Protein 4NNL (pdb70)

Radius of gyration: 20.71 Å; Cα contacts (8 Å, |Δi|>4): 546; chains: 4; bounding box: 34×43×62 Å

CATH classification: 2.30.42.10

Solvent-accessible surface area: 12099 Å² total; per-residue (Å²): 146,62,87,85,64,184,12,71,0,94,10,88,138,103,64,180,95,45,49,0,7,6,3,0,0,7,1,79,82,51,61,28,61,33,3,93,52,9,136,80,87,89,26,91,2,0,6,0,15,124,37,58,162,49,9,15,0,77,140,27,31,6,93,107,15,0,41,0,52,64,0,36,60,146,80,2,40,148,26,36,18,60,99,0,84,117,22,0,41,53,160,14,22,37,3,0,68,2,30,0,31,51,113,104,86,78,45,184,13,34,0,84,10,88,137,102,67,160,90,31,51,0,7,4,2,0,0,6,1,64,80,49,62,28,70,46,3,93,54,6,143,81,88,107,27,84,2,0,13,0,17,123,35,57,153,36,10,14,0,30,41,8,8,6,91,104,21,1,39,0,52,64,0,56,60,106,72,0,37,124,10,36,19,59,88,0,83,120,34,0,48,58,165,79,35,70,46,0,138,2,27,0,30,46,148,120,117,157,23,61,58,23,140,10,162,65,110,158,21,58,61,22,142,9

Foldseek 3Di:
DKDKDKFKFQFDDDDLFTHGFFDKDFAQVDQLLPDPLDPDSNQRFIFTQGGHVPGRCVVRPDDHSKTWQDKQNHGGRHGGPVVVVCSVGPRVDRMIMTITMDD/DAKDKFKFFFDDDPLFTHGFWDKDFAPVDQQCPDPLDPDSVQRFIFTQGGHVPGRCVVRPHDHSKTWQDKQNHGGRHGGPVVVVCSVGDRVDRMIMTITDDD/DVVDDDDDD/DDPPDDDDDD

InterPro domains:
  IPR001478 PDZ domain [PF00595] (22-109)
  IPR001478 PDZ domain [PS50106] (15-112)
  IPR001478 PDZ domain [SM00228] (27-113)
  IPR017268 Tax1-binding protein 3 [PIRSF037712] (1-120)
  IPR036034 PDZ superfamily [G3DSA:2.30.42.10] (11-124)
  IPR036034 PDZ superfamily [SSF50156] (15-114)
  IPR050614 Synaptic Scaffolding LAP/MAGUK Families [PTHR23119] (15-119)

Secondary structure (DSSP, 8-state):
--EEEEEEEE-EEETTEEE-SEEEEE-TTS-GGG-SS-SSTT---EEEEEE-TTSHHHHHT--TT-EEEEETTEE-TT--HHHHHHHHT-TT-SEEEEEEEE-/-EEEEEEEEPEEETTEEE-SEEEEE-TTS-GGG-SS-SSTT---EEEEEE-TTSHHHHHT--TT-EEEEETTEE-TT--HHHHHHHHT-TT-SEEEEEEEE-/-TTS-EEE-/--TTS-EEE-

Structure (mmCIF, N/CA/C/O backbone):
data_4NNL
#
_entry.id   4NNL
#
_cell.length_a   26.898
_cell.length_b   33.574
_cell.length_c   66.805
_cell.angle_alpha   100.07
_cell.angle_beta   92.90
_cell.angle_gamma   90.02
#
_symmetry.space_group_name_H-M   'P 1'
#
loop_
_entity.id
_entity.type
_entity.pdbx_description
1 polymer 'Tax1-binding protein 3'
2 polymer 'TIP-1 PDZ domain'
3 water water
#
loop_
_atom_site.group_PDB
_atom_site.id
_atom_site.type_symbol
_atom_site.label_atom_id
_atom_site.label_alt_id
_atom_site.label_comp_id
_atom_site.label_asym_id
_atom_site.label_entity_id
_atom_site.label_seq_id
_atom_site.pdbx_PDB_ins_code
_atom_site.Cartn_x
_atom_site.Cartn_y
_atom_site.Cartn_z
_atom_site.occupancy
_atom_site.B_iso_or_equiv
_atom_site.auth_seq_id
_atom_site.auth_comp_id
_atom_site.auth_asym_id
_atom_site.auth_atom_id
_atom_site.pdbx_PDB_model_num
ATOM 1 N N . THR A 1 1 ? 36.841 42.748 0.909 1.00 36.75 10 THR A N 1
ATOM 2 C CA . THR A 1 1 ? 35.452 43.111 0.635 1.00 54.37 10 THR A CA 1
ATOM 3 C C . THR A 1 1 ? 34.450 42.227 1.391 1.00 42.40 10 THR A C 1
ATOM 4 O O . THR A 1 1 ? 33.381 42.696 1.788 1.00 48.77 10 THR A O 1
ATOM 8 N N . ALA A 1 2 ? 34.796 40.957 1.595 1.00 25.69 11 ALA A N 1
ATOM 9 C CA . ALA A 1 2 ? 33.968 40.075 2.428 1.00 20.78 11 ALA A CA 1
ATOM 10 C C . ALA A 1 2 ? 34.651 39.747 3.751 1.00 25.52 11 ALA A C 1
ATOM 11 O O . ALA A 1 2 ? 35.850 39.454 3.792 1.00 21.84 11 ALA A O 1
ATOM 13 N N . VAL A 1 3 ? 33.872 39.794 4.830 1.00 17.34 12 VAL A N 1
ATOM 14 C CA . VAL A 1 3 ? 34.359 39.514 6.175 1.00 15.70 12 VAL A CA 1
ATOM 15 C C . VAL A 1 3 ? 33.677 38.254 6.709 1.00 13.05 12 VAL A C 1
ATOM 16 O O . VAL A 1 3 ? 32.478 38.054 6.490 1.00 13.89 12 VAL A O 1
ATOM 20 N N . VAL A 1 4 ? 34.444 37.409 7.381 1.00 9.83 13 VAL A N 1
ATOM 21 C CA . VAL A 1 4 ? 33.946 36.169 7.967 1.00 8.89 13 VAL A CA 1
ATOM 22 C C . VAL A 1 4 ? 33.275 36.436 9.309 1.00 11.10 13 VAL A C 1
ATOM 23 O O . VAL A 1 4 ? 33.836 37.121 10.170 1.00 12.93 13 VAL A O 1
ATOM 27 N N . GLN A 1 5 ? 32.066 35.907 9.492 1.00 9.67 14 GLN A N 1
ATOM 28 C CA . GLN A 1 5 ? 31.413 35.968 10.781 1.00 9.03 14 GLN A CA 1
ATOM 29 C C . GLN A 1 5 ? 31.004 34.570 11.214 1.00 8.03 14 GLN A C 1
ATOM 30 O O . GLN A 1 5 ? 30.650 33.719 10.381 1.00 11.57 14 GLN A O 1
ATOM 36 N N . ARG A 1 6 ? 31.013 34.349 12.516 1.00 11.96 15 ARG A N 1
ATOM 37 C CA . ARG A 1 6 ? 30.571 33.086 13.073 1.00 8.38 15 ARG A CA 1
ATOM 38 C C . ARG A 1 6 ? 29.410 33.354 14.003 1.00 9.89 15 ARG A C 1
ATOM 39 O O . ARG A 1 6 ? 29.541 34.102 14.977 1.00 13.85 15 ARG A O 1
ATOM 47 N N . VAL A 1 7 ? 28.259 32.777 13.679 1.00 7.49 16 VAL A N 1
ATOM 48 C CA . VAL A 1 7 ? 27.102 32.965 14.546 1.00 12.05 16 VAL A CA 1
ATOM 49 C C . VAL A 1 7 ? 26.595 31.649 15.110 1.00 10.62 16 VAL A C 1
ATOM 50 O O . VAL A 1 7 ? 26.746 30.585 14.518 1.00 17.16 16 VAL A O 1
ATOM 54 N N . G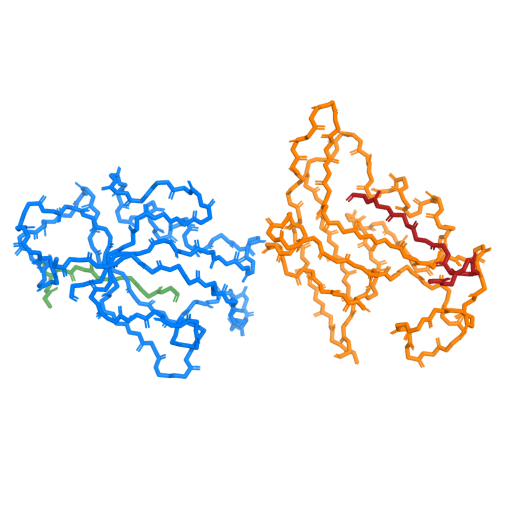LU A 1 8 ? 26.006 31.739 16.287 1.00 8.87 17 GLU A N 1
ATOM 55 C CA . GLU A 1 8 ? 25.539 30.575 17.008 1.00 9.51 17 GLU A CA 1
ATOM 56 C C . GLU A 1 8 ? 24.062 30.773 17.290 1.00 8.99 17 GLU A C 1
ATOM 57 O O . GLU A 1 8 ? 23.693 31.569 18.151 1.00 10.83 17 GLU A O 1
ATOM 63 N N . ILE A 1 9 ? 23.228 30.068 16.530 1.00 7.09 18 ILE A N 1
ATOM 64 C CA . ILE A 1 9 ? 21.790 30.234 16.621 1.00 7.00 18 ILE A CA 1
ATOM 65 C C . ILE A 1 9 ? 21.202 29.180 17.545 1.00 9.21 18 ILE A C 1
ATOM 66 O O . ILE A 1 9 ? 21.474 27.995 17.397 1.00 11.98 18 ILE A O 1
ATOM 71 N N . HIS A 1 10 ? 20.391 29.634 18.501 1.00 9.42 19 HIS A N 1
ATOM 72 C CA . HIS A 1 10 ? 19.634 28.738 19.369 1.00 9.35 19 HIS A CA 1
ATOM 73 C C . HIS A 1 10 ? 18.196 28.733 18.892 1.00 9.43 19 HIS A C 1
ATOM 74 O O . HIS A 1 10 ? 17.512 29.744 18.959 1.00 13.09 19 HIS A O 1
ATOM 81 N N . LYS A 1 11 ? 17.766 27.608 18.340 1.00 9.87 20 LYS A N 1
ATOM 82 C CA . LYS A 1 11 ? 16.455 27.542 17.701 1.00 8.78 20 LYS A CA 1
ATOM 83 C C . LYS A 1 11 ? 15.316 27.758 18.697 1.00 13.31 20 LYS A C 1
ATOM 84 O O . LYS A 1 11 ? 15.456 27.464 19.880 1.00 15.73 20 LYS A O 1
ATOM 90 N N . LEU A 1 12 ? 14.199 28.279 18.196 1.00 13.67 21 LEU A N 1
ATOM 91 C CA . LEU A 1 12 ? 13.017 28.548 19.015 1.00 12.88 21 LEU A CA 1
ATOM 92 C C . LEU A 1 12 ? 11.954 27.521 18.706 1.00 12.07 21 LEU A C 1
ATOM 93 O O . LEU A 1 12 ? 11.649 27.252 17.542 1.00 16.49 21 LEU A O 1
ATOM 98 N N A ARG A 1 13 ? 11.384 26.925 19.747 0.52 21.59 22 ARG A N 1
ATOM 99 N N B ARG A 1 13 ? 11.354 26.970 19.759 0.48 13.91 22 ARG A N 1
ATOM 100 C CA A ARG A 1 13 ? 10.323 25.958 19.527 0.52 15.96 22 ARG A CA 1
ATOM 101 C CA B ARG A 1 13 ? 10.289 25.985 19.610 0.48 27.58 22 ARG A CA 1
ATOM 102 C C A ARG A 1 13 ? 9.045 26.695 19.159 0.52 24.32 22 ARG A C 1
ATOM 103 C C B ARG A 1 13 ? 8.985 26.666 19.207 0.48 11.16 22 ARG A C 1
ATOM 104 O O A ARG A 1 13 ? 8.658 27.661 19.814 0.52 17.13 22 ARG A O 1
ATOM 105 O O B ARG A 1 13 ? 8.509 27.565 19.900 0.48 41.60 22 ARG A O 1
ATOM 120 N N . GLN A 1 14 ? 8.420 26.246 18.081 1.00 19.05 23 GLN A N 1
ATOM 121 C CA . GLN A 1 14 ? 7.149 26.790 17.627 1.00 20.69 23 GLN A CA 1
ATOM 122 C C . GLN A 1 14 ? 6.281 25.599 17.275 1.00 23.88 23 GLN A C 1
ATOM 123 O O . GLN A 1 14 ? 6.389 25.041 16.184 1.00 30.51 23 GLN A O 1
ATOM 129 N N . GLY A 1 15 ? 5.438 25.195 18.220 1.00 27.44 24 GLY A N 1
ATOM 130 C CA . GLY A 1 15 ? 4.703 23.956 18.088 1.00 45.37 24 GLY A CA 1
ATOM 131 C C . GLY A 1 15 ? 5.647 22.770 18.100 1.00 19.54 24 GLY A C 1
ATOM 132 O O . GLY A 1 15 ? 6.468 22.615 19.008 1.00 25.12 24 GLY A O 1
ATOM 133 N N . GLU A 1 16 ? 5.531 21.934 17.080 1.00 21.35 25 GLU A N 1
ATOM 134 C CA . GLU A 1 16 ? 6.310 20.710 16.984 1.00 38.81 25 GLU A CA 1
ATOM 135 C C . GLU A 1 16 ? 7.705 20.981 16.417 1.00 46.68 25 GLU A C 1
ATOM 136 O O . GLU A 1 16 ? 8.598 20.135 16.508 1.00 31.30 25 GLU A O 1
ATOM 142 N N . ASN A 1 17 ? 7.888 22.165 15.838 1.00 27.49 26 ASN A N 1
ATOM 143 C CA . ASN A 1 17 ? 9.127 22.492 15.130 1.00 27.15 26 ASN A CA 1
ATOM 144 C C . ASN A 1 17 ? 10.099 23.369 15.909 1.00 20.70 26 ASN A C 1
ATOM 145 O O . ASN A 1 17 ? 9.702 24.133 16.787 1.00 23.00 26 ASN A O 1
ATOM 150 N N . LEU A 1 18 ? 11.375 23.247 15.550 1.00 21.36 27 LEU A N 1
ATOM 151 C CA . LEU A 1 18 ? 12.424 24.143 16.011 1.00 17.46 27 LEU A CA 1
ATOM 152 C C . LEU A 1 18 ? 12.810 25.065 14.861 1.00 16.59 27 LEU A C 1
ATOM 153 O O . LEU A 1 18 ? 13.275 24.604 13.816 1.00 24.43 27 LEU A O 1
ATOM 158 N N . ILE A 1 19 ? 12.618 26.363 15.044 1.00 11.41 28 ILE A N 1
ATOM 159 C CA . ILE A 1 19 ? 12.819 27.281 13.923 1.00 13.26 28 ILE A CA 1
ATOM 160 C C . ILE A 1 19 ? 13.980 28.244 14.168 1.00 11.78 28 ILE A C 1
ATOM 161 O O . ILE A 1 19 ? 14.372 28.507 15.316 1.00 11.34 28 ILE A O 1
ATOM 166 N N . LEU A 1 20 ? 14.526 28.753 13.067 1.00 13.10 29 LEU A N 1
ATOM 167 C CA . LEU A 1 20 ? 15.717 29.583 13.109 1.00 10.34 29 LEU A CA 1
ATOM 168 C C . LEU A 1 20 ? 15.433 31.070 12.876 1.00 9.03 29 LEU A C 1
ATOM 169 O O . LEU A 1 20 ? 16.227 31.924 13.290 1.00 10.83 29 LEU A O 1
ATOM 174 N N . GLY A 1 21 ? 14.303 31.399 12.256 1.00 10.56 30 GLY A N 1
ATOM 175 C CA . GLY A 1 21 ? 13.954 32.797 12.083 1.00 9.68 30 GLY A CA 1
ATOM 176 C C . GLY A 1 21 ? 14.655 33.488 10.922 1.00 6.91 30 GLY A C 1
ATOM 177 O O . GLY A 1 21 ? 14.957 34.671 10.980 1.00 9.74 30 GLY A O 1
ATOM 178 N N . PHE A 1 22 ? 14.863 32.761 9.834 1.00 7.30 31 PHE A N 1
ATOM 179 C CA . PHE A 1 22 ? 15.374 33.400 8.620 1.00 6.79 31 PHE A CA 1
ATOM 180 C C . PHE A 1 22 ? 14.996 32.612 7.385 1.00 8.58 31 PHE A C 1
ATOM 181 O O . PHE A 1 22 ? 14.474 31.511 7.494 1.00 8.96 31 PHE A O 1
ATOM 189 N N . SER A 1 23 ? 15.292 33.169 6.216 1.00 7.32 32 SER A N 1
ATOM 190 C CA . SER A 1 23 ? 15.009 32.492 4.959 1.00 7.94 32 SER A CA 1
ATOM 191 C C . SER A 1 23 ? 16.285 32.368 4.136 1.00 9.27 32 SER A C 1
ATOM 192 O O . SER A 1 23 ? 17.203 33.179 4.275 1.00 9.17 32 SER A O 1
ATOM 195 N N . ILE A 1 24 ? 16.320 31.343 3.286 1.00 8.98 33 ILE A N 1
ATOM 196 C CA . ILE A 1 24 ? 17.463 31.109 2.406 1.00 8.78 33 ILE A CA 1
ATOM 197 C C . ILE A 1 24 ? 17.044 31.061 0.946 1.00 9.88 33 ILE A C 1
ATOM 198 O O . ILE A 1 24 ? 15.904 30.690 0.610 1.00 11.08 33 ILE A O 1
ATOM 203 N N . GLY A 1 25 ? 17.982 31.453 0.088 1.00 10.79 34 GLY A N 1
ATOM 204 C CA . GLY A 1 25 ? 17.865 31.280 -1.346 1.00 11.79 34 GLY A CA 1
ATOM 205 C C . GLY A 1 25 ? 19.164 30.711 -1.857 1.00 10.66 34 GLY A C 1
ATOM 206 O O . GLY A 1 25 ? 20.192 30.804 -1.186 1.00 10.92 34 GLY A O 1
ATOM 207 N N . GLY A 1 26 ? 19.127 30.115 -3.043 1.00 12.68 35 GLY A N 1
ATOM 208 C CA . GLY A 1 26 ? 20.342 29.622 -3.678 1.00 10.78 35 GLY A CA 1
ATOM 209 C C . GLY A 1 26 ? 20.435 28.110 -3.715 1.00 13.90 35 GLY A C 1
ATOM 210 O O . GLY A 1 26 ? 19.458 27.415 -3.421 1.00 14.98 35 GLY A O 1
ATOM 211 N N . GLY A 1 27 ? 21.610 27.597 -4.086 1.00 13.29 36 GLY A N 1
ATOM 212 C CA . GLY A 1 27 ? 21.798 26.161 -4.222 1.00 14.86 36 GLY A CA 1
ATOM 213 C C . GLY A 1 27 ? 22.218 25.804 -5.635 1.00 16.89 36 GLY A C 1
ATOM 214 O O . GLY A 1 27 ? 21.929 26.547 -6.571 1.00 15.12 36 GLY A O 1
ATOM 215 N N . ILE A 1 28 ? 22.889 24.667 -5.783 1.00 16.72 37 ILE A N 1
ATOM 216 C CA . ILE A 1 28 ? 23.474 24.307 -7.077 1.00 16.70 37 ILE A CA 1
ATOM 217 C C . ILE A 1 28 ? 22.430 23.890 -8.099 1.00 20.70 37 ILE A C 1
ATOM 218 O O . ILE A 1 28 ? 22.747 23.721 -9.283 1.00 22.47 37 ILE A O 1
ATOM 223 N N . ASP A 1 29 ? 21.195 23.721 -7.644 1.00 23.24 38 ASP A N 1
ATOM 224 C CA . ASP A 1 29 ? 20.100 23.321 -8.519 1.00 19.20 38 ASP A CA 1
ATOM 225 C C . ASP A 1 29 ? 19.262 24.524 -8.922 1.00 17.83 38 ASP A C 1
ATOM 226 O O . ASP A 1 29 ? 18.286 24.395 -9.657 1.00 27.60 38 ASP A O 1
ATOM 231 N N . GLN A 1 30 ? 19.643 25.701 -8.438 1.00 15.75 39 GLN A N 1
ATOM 232 C CA . GLN A 1 30 ? 18.880 26.912 -8.710 1.00 15.13 39 GLN A CA 1
ATOM 233 C C . GLN A 1 30 ? 19.594 27.816 -9.709 1.00 18.36 39 GLN A C 1
ATOM 234 O O . GLN A 1 30 ? 20.760 27.592 -10.052 1.00 20.10 39 GLN A O 1
ATOM 240 N N . ASP A 1 31 ? 18.887 28.838 -10.173 1.00 19.09 40 ASP A N 1
ATOM 241 C CA . ASP A 1 31 ? 19.416 29.771 -11.160 1.00 15.79 40 ASP A CA 1
ATOM 242 C C . ASP A 1 31 ? 20.152 30.886 -10.428 1.00 20.14 40 ASP A C 1
ATOM 243 O O 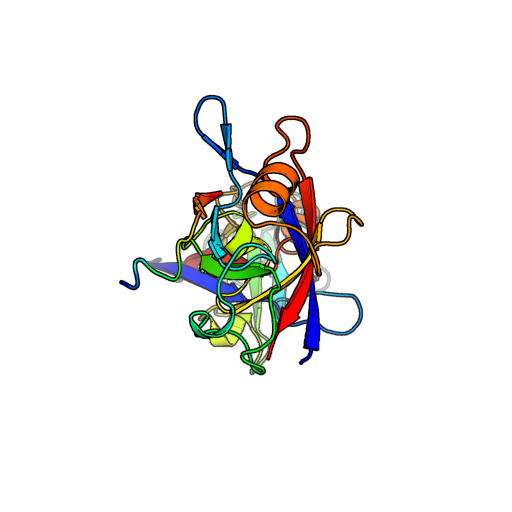. ASP A 1 31 ? 19.512 31.761 -9.839 1.00 17.71 40 ASP A O 1
ATOM 248 N N . PRO A 1 32 ? 21.500 30.858 -10.445 1.00 13.82 41 PRO A N 1
ATOM 249 C CA . PRO A 1 32 ? 22.232 31.851 -9.654 1.00 16.10 41 PRO A CA 1
ATOM 250 C C . PRO A 1 32 ? 22.066 33.266 -10.184 1.00 16.58 41 PRO A C 1
ATOM 251 O O . PRO A 1 32 ? 22.351 34.222 -9.476 1.00 17.49 41 PRO A O 1
ATOM 255 N N . SER A 1 33 ? 21.612 33.416 -11.424 1.00 15.89 42 SER A N 1
ATOM 256 C CA . SER A 1 33 ? 21.499 34.757 -11.986 1.00 18.36 42 SER A CA 1
ATOM 257 C C . SER A 1 33 ? 20.414 35.572 -11.284 1.00 17.56 42 SER A C 1
ATOM 258 O O . SER A 1 33 ? 20.373 36.798 -11.407 1.00 27.56 42 SER A O 1
ATOM 261 N N . GLN A 1 34 ? 19.552 34.886 -10.535 1.00 15.92 43 GLN A N 1
ATOM 262 C CA . GLN A 1 34 ? 18.373 35.506 -9.921 1.00 18.80 43 GLN A CA 1
ATOM 263 C C . GLN A 1 34 ? 18.594 35.875 -8.462 1.00 19.89 43 GLN A C 1
ATOM 264 O O . GLN A 1 34 ? 17.696 36.376 -7.791 1.00 19.71 43 GLN A O 1
ATOM 270 N N . ASN A 1 35 ? 19.794 35.605 -7.970 1.00 14.99 44 ASN A N 1
ATOM 271 C CA . ASN A 1 35 ? 20.148 35.918 -6.595 1.00 17.01 44 ASN A CA 1
ATOM 272 C C . ASN A 1 35 ? 20.659 37.355 -6.528 1.00 19.63 44 ASN A C 1
ATOM 273 O O . ASN A 1 35 ? 21.703 37.664 -7.084 1.00 21.56 44 ASN A O 1
ATOM 278 N N . PRO A 1 36 ? 19.911 38.247 -5.862 1.00 17.78 45 PRO A N 1
ATOM 279 C CA . PRO A 1 36 ? 20.300 39.661 -5.849 1.00 19.97 45 PRO A CA 1
ATOM 280 C C . PRO A 1 36 ? 21.415 39.973 -4.852 1.00 25.92 45 PRO A C 1
ATOM 281 O O . PRO A 1 36 ? 21.922 41.096 -4.836 1.00 27.59 45 PRO A O 1
ATOM 285 N N . PHE A 1 37 ? 21.792 38.989 -4.042 1.00 18.36 46 PHE A N 1
ATOM 286 C CA . PHE A 1 37 ? 22.704 39.224 -2.923 1.00 23.21 46 PHE A CA 1
ATOM 287 C C . PHE A 1 37 ? 24.164 38.898 -3.231 1.00 30.02 46 PHE A C 1
ATOM 288 O O . PHE A 1 37 ? 25.068 39.365 -2.540 1.00 24.23 46 PHE A O 1
ATOM 296 N N . SER A 1 38 ? 24.397 38.101 -4.267 1.00 20.55 47 SER A N 1
ATOM 297 C CA . SER A 1 38 ? 25.753 37.678 -4.610 1.00 16.60 47 SER A CA 1
ATOM 298 C C . SER A 1 38 ? 26.479 38.713 -5.457 1.00 25.77 47 SER A C 1
ATOM 299 O O . SER A 1 38 ? 25.857 39.531 -6.130 1.00 26.05 47 SER A O 1
ATOM 302 N N . GLU A 1 39 ? 27.805 38.649 -5.424 1.00 25.33 48 GLU A N 1
ATOM 303 C CA . GLU A 1 39 ? 28.654 39.517 -6.235 1.00 24.90 48 GLU A CA 1
ATOM 304 C C . GLU A 1 39 ? 28.833 38.922 -7.628 1.00 26.13 48 GLU A C 1
ATOM 305 O O . GLU A 1 39 ? 28.819 39.632 -8.630 1.00 31.93 48 GLU A O 1
ATOM 311 N N . ASP A 1 40 ? 28.989 37.604 -7.670 1.00 22.70 49 ASP A N 1
ATOM 312 C CA . ASP A 1 40 ? 29.220 36.866 -8.905 1.00 21.35 49 ASP A CA 1
ATOM 313 C C . ASP A 1 40 ? 27.927 36.128 -9.245 1.00 24.49 49 ASP A C 1
ATOM 314 O O . ASP A 1 40 ? 27.466 35.306 -8.458 1.00 19.03 49 ASP A O 1
ATOM 319 N N . LYS A 1 41 ? 27.340 36.413 -10.404 1.00 20.62 50 LYS A N 1
ATOM 320 C CA . LYS A 1 41 ? 26.028 35.851 -10.727 1.00 19.22 50 LYS A CA 1
ATOM 321 C C . LYS A 1 41 ? 26.061 34.385 -11.163 1.00 16.60 50 LYS A C 1
ATOM 322 O O . LYS A 1 41 ? 25.063 33.847 -11.641 1.00 21.67 50 LYS A O 1
ATOM 328 N N . THR A 1 42 ? 27.209 33.741 -10.985 1.00 17.45 51 THR A N 1
ATOM 329 C CA . THR A 1 42 ? 27.316 32.301 -11.180 1.00 19.20 51 THR A CA 1
ATOM 330 C C . THR A 1 42 ? 27.476 31.604 -9.831 1.00 16.59 51 THR A C 1
ATOM 331 O O . THR A 1 42 ? 27.636 30.386 -9.769 1.00 16.44 51 THR A O 1
ATOM 335 N N . ASP A 1 43 ? 27.424 32.394 -8.757 1.00 17.61 52 ASP A N 1
ATOM 336 C CA . ASP A 1 43 ? 27.601 31.901 -7.396 1.00 15.45 52 ASP A CA 1
ATOM 337 C C . ASP A 1 43 ? 26.327 31.162 -6.992 1.00 13.70 52 ASP A C 1
ATOM 338 O O . ASP A 1 43 ? 25.261 31.773 -6.840 1.00 16.35 52 ASP A O 1
ATOM 343 N N . LYS A 1 44 ? 26.445 29.846 -6.839 1.00 15.99 53 LYS A N 1
ATOM 344 C CA . LYS A 1 44 ? 25.298 28.992 -6.544 1.00 16.95 53 LYS A CA 1
ATOM 345 C C . LYS A 1 44 ? 25.150 28.712 -5.047 1.00 21.01 53 LYS A C 1
ATOM 346 O O . LYS A 1 44 ? 24.435 27.783 -4.634 1.00 15.25 53 LYS A O 1
ATOM 352 N N . GLY A 1 45 ? 25.824 29.524 -4.238 1.00 13.26 54 GLY A N 1
ATOM 353 C CA . GLY A 1 45 ? 25.797 29.355 -2.796 1.00 11.96 54 GLY A CA 1
ATOM 354 C C . GLY A 1 45 ? 24.477 29.697 -2.134 1.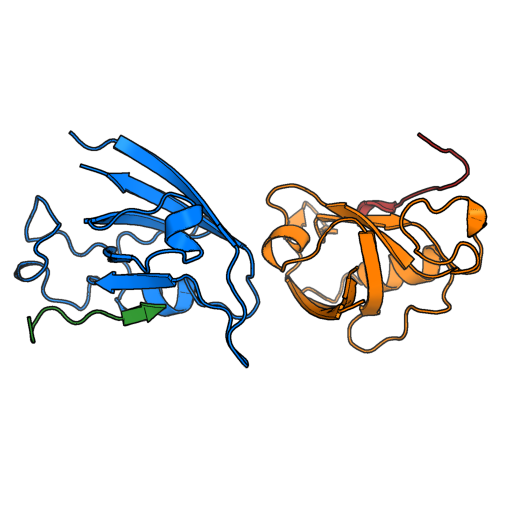00 12.75 54 GLY A C 1
ATOM 355 O O . GLY A 1 45 ? 23.540 30.213 -2.753 1.00 12.41 54 GLY A O 1
ATOM 356 N N . ILE A 1 46 ? 24.429 29.390 -0.844 1.00 12.50 55 ILE A N 1
ATOM 357 C CA . ILE A 1 46 ? 23.245 29.595 -0.029 1.00 9.41 55 ILE A CA 1
ATOM 358 C C . ILE A 1 46 ? 23.366 30.949 0.639 1.00 11.27 55 ILE A C 1
ATOM 359 O O . ILE A 1 46 ? 24.351 31.214 1.333 1.00 12.39 55 ILE A O 1
ATOM 364 N N . TYR A 1 47 ? 22.374 31.807 0.424 1.00 10.20 56 TYR A N 1
ATOM 365 C CA . TYR A 1 47 ? 22.358 33.153 0.978 1.00 8.18 56 TYR A CA 1
ATOM 366 C C . TYR A 1 47 ? 21.139 33.371 1.866 1.00 7.54 56 TYR A C 1
ATOM 367 O O . TYR A 1 47 ? 20.056 32.862 1.586 1.00 10.50 56 TYR A O 1
ATOM 376 N N . VAL A 1 48 ? 21.337 34.174 2.894 1.00 7.38 57 VAL A N 1
ATOM 377 C CA . VAL A 1 48 ? 20.251 34.590 3.773 1.00 6.97 57 VAL A CA 1
ATOM 378 C C . VAL A 1 48 ? 19.463 35.667 3.038 1.00 11.07 57 VAL A C 1
ATOM 379 O O . VAL A 1 48 ? 20.014 36.694 2.647 1.00 11.02 57 VAL A O 1
ATOM 383 N N . THR A 1 49 ? 18.170 35.440 2.825 1.00 10.37 58 THR A N 1
ATOM 384 C CA . THR A 1 49 ? 17.385 36.362 2.010 1.00 11.13 58 THR A CA 1
ATOM 385 C C . THR A 1 49 ? 16.413 37.216 2.826 1.00 11.37 58 THR A C 1
ATOM 386 O O . THR A 1 49 ? 15.843 38.183 2.321 1.00 16.91 58 THR A O 1
ATOM 390 N N . ARG A 1 50 ? 16.238 36.860 4.096 1.00 9.12 59 ARG A N 1
ATOM 391 C CA . ARG A 1 50 ? 15.333 37.566 4.986 1.00 11.07 59 ARG A CA 1
ATOM 392 C C . ARG A 1 50 ? 15.674 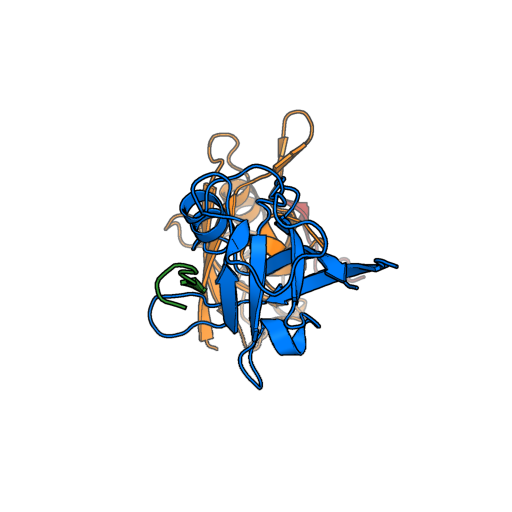37.111 6.389 1.00 10.58 59 ARG A C 1
ATOM 393 O O . ARG A 1 50 ? 16.092 35.960 6.593 1.00 8.96 59 ARG A O 1
ATOM 401 N N . VAL A 1 51 ? 15.500 38.010 7.354 1.00 11.01 60 VAL A N 1
ATOM 402 C CA . VAL A 1 51 ? 15.712 37.700 8.763 1.00 10.11 60 VAL A CA 1
ATOM 403 C C . VAL A 1 51 ? 14.523 38.206 9.579 1.00 9.81 60 VAL A C 1
ATOM 404 O O . VAL A 1 51 ? 14.082 39.340 9.409 1.00 13.53 60 VAL A O 1
ATOM 408 N N . SER A 1 52 ? 14.002 37.356 10.452 1.00 8.57 61 SER A N 1
ATOM 409 C CA . SER A 1 52 ? 12.818 37.710 11.236 1.00 9.98 61 SER A CA 1
ATOM 410 C C . SER A 1 52 ? 13.194 38.635 12.379 1.00 13.65 61 SER A C 1
ATOM 411 O O . SER A 1 52 ? 14.062 38.310 13.197 1.00 13.49 61 SER A O 1
ATOM 414 N N . GLU A 1 53 ? 12.521 39.781 12.446 1.00 15.00 62 GLU A N 1
ATOM 415 C CA . GLU A 1 53 ? 12.785 40.738 13.504 1.00 17.14 62 GLU A CA 1
ATOM 416 C C . GLU A 1 53 ? 12.519 40.069 14.842 1.00 14.47 62 GLU A C 1
ATOM 417 O O . GLU A 1 53 ? 11.443 39.524 15.070 1.00 18.24 62 GLU A O 1
ATOM 423 N N . GLY A 1 54 ? 13.519 40.096 15.716 1.00 20.98 63 GLY A N 1
ATOM 424 C CA . GLY A 1 54 ? 13.390 39.536 17.044 1.00 21.74 63 GLY A CA 1
ATOM 425 C C . GLY A 1 54 ? 13.594 38.037 17.139 1.00 16.53 63 GLY A C 1
ATOM 426 O O . GLY A 1 54 ? 13.534 37.476 18.226 1.00 18.70 63 GLY A O 1
ATOM 427 N N . GLY A 1 55 ? 13.852 37.380 16.007 1.00 13.98 64 GLY A N 1
ATOM 428 C CA . GLY A 1 55 ? 14.019 35.937 16.001 1.00 13.15 64 GLY A CA 1
ATOM 429 C C . GLY A 1 55 ? 15.423 35.447 16.348 1.00 12.98 64 GLY A C 1
ATOM 430 O O . GLY A 1 55 ? 16.344 36.244 16.546 1.00 14.45 64 GLY A O 1
ATOM 431 N N . PRO A 1 56 ? 15.583 34.121 16.449 1.00 11.28 65 PRO A N 1
ATOM 432 C CA . PRO A 1 56 ? 16.858 33.507 16.856 1.00 12.48 65 PRO A CA 1
ATOM 433 C C . PRO A 1 56 ? 18.031 33.932 15.971 1.00 8.64 65 PRO A C 1
ATOM 434 O O . PRO A 1 56 ? 19.114 34.235 16.485 1.00 9.38 65 PRO A O 1
ATOM 438 N N . ALA A 1 57 ? 17.828 33.943 14.664 1.00 9.12 66 ALA A N 1
ATOM 439 C CA . ALA A 1 57 ? 18.900 34.333 13.765 1.00 8.27 66 ALA A CA 1
ATOM 440 C C . ALA A 1 57 ? 19.308 35.785 13.980 1.00 10.00 66 ALA A C 1
ATOM 441 O O . ALA A 1 57 ? 20.505 36.104 14.000 1.00 9.82 66 ALA A O 1
ATOM 443 N N . GLU A 1 58 ? 18.331 36.669 14.148 1.00 10.81 67 GLU A N 1
ATOM 444 C CA . GLU A 1 58 ? 18.662 38.072 14.373 1.00 9.89 67 GLU A CA 1
ATOM 445 C C . GLU A 1 58 ? 19.461 38.227 15.662 1.00 10.50 67 GLU A C 1
ATOM 446 O O . GLU A 1 58 ? 20.483 38.910 15.698 1.00 11.19 67 GLU A O 1
ATOM 452 N N . ILE A 1 59 ? 18.971 37.603 16.731 1.00 11.94 68 ILE A N 1
ATOM 453 C CA . ILE A 1 59 ? 19.652 37.686 18.022 1.00 8.90 68 ILE A CA 1
ATOM 454 C C . ILE A 1 59 ? 21.096 37.190 17.921 1.00 12.78 68 ILE A C 1
ATOM 455 O O . ILE A 1 59 ? 21.994 37.742 18.545 1.00 12.87 68 ILE A O 1
ATOM 460 N N . ALA A 1 60 ? 21.313 36.154 17.119 1.00 9.27 69 ALA A N 1
ATOM 461 C CA . ALA A 1 60 ? 22.639 35.546 16.971 1.00 8.02 69 ALA A CA 1
ATOM 462 C C . ALA A 1 60 ? 23.585 36.385 16.130 1.00 10.26 69 ALA A C 1
ATOM 463 O O . ALA A 1 60 ? 24.786 36.137 16.130 1.00 10.05 69 ALA A O 1
ATOM 465 N N . GLY A 1 61 ? 23.046 37.348 15.397 1.00 8.50 70 GLY A N 1
ATOM 466 C CA . GLY A 1 61 ? 23.856 38.227 14.578 1.00 10.24 70 GLY A CA 1
ATOM 467 C C . GLY A 1 61 ? 23.782 38.018 13.079 1.00 11.13 70 GLY A C 1
ATOM 468 O O . GLY A 1 61 ? 24.508 38.690 12.345 1.00 10.45 70 GLY A O 1
ATOM 469 N N . LEU A 1 62 ? 22.910 37.120 12.610 1.00 9.76 71 LEU A N 1
ATOM 470 C CA . LEU A 1 62 ? 22.781 36.881 11.175 1.00 8.19 71 LEU A CA 1
ATOM 471 C C . LEU A 1 62 ? 22.169 38.101 10.494 1.00 9.38 71 LEU A C 1
ATOM 472 O O . LEU A 1 62 ? 21.317 38.789 11.073 1.00 12.26 71 LEU A O 1
ATOM 477 N N . GLN A 1 63 ? 22.590 38.357 9.260 1.00 9.85 72 GLN A N 1
ATOM 478 C CA . GLN A 1 63 ? 22.133 39.516 8.499 1.00 9.03 72 GLN A CA 1
ATOM 479 C C . GLN A 1 63 ? 21.717 39.138 7.074 1.00 9.61 72 GLN A C 1
ATOM 480 O O . GLN A 1 63 ? 22.290 38.237 6.460 1.00 9.71 72 GLN A O 1
ATOM 486 N N . ILE A 1 64 ? 20.708 39.841 6.562 1.00 10.63 73 ILE A N 1
ATOM 487 C CA . ILE A 1 64 ? 20.264 39.642 5.190 1.00 11.60 73 ILE A CA 1
ATOM 488 C C . ILE A 1 64 ? 21.467 39.810 4.270 1.00 13.96 73 ILE A C 1
ATOM 489 O O . ILE A 1 64 ? 22.293 40.707 4.465 1.00 14.02 73 ILE A O 1
ATOM 494 N N . GLY A 1 65 ? 21.584 38.914 3.299 1.00 12.07 74 GLY A N 1
ATOM 495 C CA . GLY A 1 65 ? 22.687 38.964 2.358 1.00 11.91 74 GLY A CA 1
ATOM 496 C C . GLY A 1 65 ? 23.881 38.098 2.730 1.00 10.30 74 GLY A C 1
ATOM 497 O O . GLY A 1 65 ? 24.763 37.878 1.894 1.00 12.98 74 GLY A O 1
ATOM 498 N N . ASP A 1 66 ? 23.933 37.608 3.967 1.00 10.25 75 ASP A N 1
ATOM 499 C CA . ASP A 1 66 ? 25.073 36.775 4.390 1.00 8.33 75 ASP A CA 1
ATOM 500 C C . ASP A 1 66 ? 25.127 35.511 3.551 1.00 10.48 75 ASP A C 1
ATOM 501 O O . ASP A 1 66 ? 24.096 34.897 3.275 1.00 9.12 75 ASP A O 1
ATOM 506 N N . LYS A 1 67 ? 26.328 35.107 3.149 1.00 9.83 76 LYS A N 1
ATOM 507 C CA . LYS A 1 67 ? 26.522 33.830 2.472 1.00 10.67 76 LYS A CA 1
ATOM 508 C C . LYS A 1 67 ? 26.890 32.752 3.477 1.00 9.58 76 LYS A C 1
ATOM 509 O O . LYS A 1 67 ? 27.859 32.907 4.236 1.00 10.17 76 LYS A O 1
ATOM 515 N N . ILE A 1 68 ? 26.129 31.659 3.490 1.00 8.73 77 ILE A N 1
ATOM 516 C CA . ILE A 1 68 ? 26.365 30.578 4.432 1.00 9.71 77 ILE A CA 1
ATOM 517 C C . ILE A 1 68 ? 27.415 29.611 3.884 1.00 9.45 77 ILE A C 1
ATOM 518 O O . ILE A 1 68 ? 27.182 28.926 2.890 1.00 11.86 77 ILE A O 1
ATOM 523 N N . MET A 1 69 ? 28.561 29.549 4.554 1.00 10.31 78 MET A N 1
ATOM 524 C CA . MET A 1 69 ? 29.673 28.706 4.129 1.00 11.44 78 MET A CA 1
ATOM 525 C C . MET A 1 69 ? 29.610 27.321 4.770 1.00 12.14 78 MET A C 1
ATOM 526 O O . MET A 1 69 ? 29.895 26.314 4.115 1.00 15.18 78 MET A O 1
ATOM 531 N N . GLN A 1 70 ? 29.235 27.270 6.047 1.00 10.95 79 GLN A N 1
ATOM 532 C CA . GLN A 1 70 ? 29.120 26.008 6.779 1.00 11.55 79 GLN A CA 1
ATOM 533 C C . GLN A 1 70 ? 28.013 26.055 7.817 1.00 12.69 79 GLN A C 1
ATOM 534 O O . GLN A 1 70 ? 27.723 27.116 8.367 1.00 13.49 79 GLN A O 1
ATOM 540 N N . VAL A 1 71 ? 27.436 24.888 8.106 1.00 13.73 80 VAL A N 1
ATOM 541 C CA . VAL A 1 71 ? 26.478 24.722 9.197 1.00 16.42 80 VAL A CA 1
ATOM 542 C C . VAL A 1 71 ? 26.962 23.574 10.076 1.00 23.07 80 VAL A C 1
ATOM 543 O O . VAL A 1 71 ? 27.033 22.434 9.621 1.00 19.77 80 VAL A O 1
ATOM 547 N N . ASN A 1 72 ? 27.291 23.866 11.330 1.00 21.97 81 ASN A N 1
ATOM 548 C CA . ASN A 1 72 ? 27.846 22.849 12.217 1.00 22.40 81 ASN A CA 1
ATOM 549 C C . ASN A 1 72 ? 28.955 22.043 11.550 1.00 32.02 81 ASN A C 1
ATOM 550 O O . ASN A 1 72 ? 29.017 20.821 11.682 1.00 33.09 81 ASN A O 1
ATOM 555 N N . GLY A 1 73 ? 29.824 22.741 10.826 1.00 21.58 82 GLY A N 1
ATOM 556 C CA . GLY A 1 73 ? 30.964 22.116 10.179 1.00 23.94 82 GLY A CA 1
ATOM 557 C C . GLY A 1 73 ? 30.685 21.540 8.798 1.00 24.48 82 GLY A C 1
ATOM 558 O O . GLY A 1 73 ? 31.624 21.186 8.084 1.00 29.45 82 GLY A O 1
ATOM 559 N N . TRP A 1 74 ? 29.414 21.434 8.416 1.00 25.91 83 TRP A N 1
ATOM 560 C CA . TRP A 1 74 ? 29.048 20.905 7.096 1.00 21.62 83 TRP A CA 1
ATOM 561 C C . TRP A 1 74 ? 29.166 21.961 6.006 1.00 20.46 83 TRP A C 1
ATOM 562 O O . TRP A 1 74 ? 28.568 23.032 6.105 1.00 21.00 83 TRP A O 1
ATOM 573 N N . ASP A 1 75 ? 29.916 21.636 4.957 1.00 21.15 84 ASP A N 1
ATOM 574 C CA . ASP A 1 75 ? 30.108 22.521 3.812 1.00 25.74 84 ASP A CA 1
ATOM 575 C C . ASP A 1 75 ? 28.776 22.849 3.141 1.00 24.72 84 ASP A C 1
ATOM 576 O O . ASP A 1 75 ? 28.006 21.949 2.806 1.00 35.33 84 ASP A O 1
ATOM 581 N N . MET A 1 76 ? 28.512 24.137 2.934 1.00 17.24 85 MET A N 1
ATOM 582 C CA . MET A 1 76 ? 27.265 24.584 2.320 1.00 15.84 85 MET A CA 1
ATOM 583 C C . MET A 1 76 ? 27.493 25.285 0.981 1.00 18.87 85 MET A C 1
ATOM 584 O O . MET A 1 76 ? 26.578 25.903 0.438 1.00 25.02 85 MET A O 1
ATOM 589 N N . THR A 1 77 ? 28.710 25.188 0.455 1.00 21.67 86 THR A N 1
ATOM 590 C CA . THR A 1 77 ? 29.074 25.929 -0.752 1.00 28.01 86 THR A CA 1
ATOM 591 C C . THR A 1 77 ? 28.623 25.270 -2.057 1.00 38.19 86 THR A C 1
ATOM 592 O O . THR A 1 77 ? 28.404 25.951 -3.059 1.00 40.65 86 THR A O 1
ATOM 596 N N A MET A 1 78 ? 28.479 23.946 -2.034 0.59 21.95 87 MET A N 1
ATOM 597 N N B MET A 1 78 ? 28.494 23.948 -2.059 0.41 21.96 87 MET A N 1
ATOM 598 C CA A MET A 1 78 ? 28.093 23.197 -3.229 0.59 28.94 87 MET A CA 1
ATOM 599 C CA B MET A 1 78 ? 28.060 23.257 -3.270 0.41 29.05 87 MET A CA 1
ATOM 600 C C A MET A 1 78 ? 26.971 22.194 -2.957 0.59 26.95 87 MET A C 1
ATOM 601 C C B MET A 1 78 ? 26.977 22.220 -2.973 0.41 26.98 87 MET A C 1
ATOM 602 O O A MET A 1 78 ? 27.082 21.012 -3.281 0.59 28.51 87 MET A O 1
ATOM 603 O O B MET A 1 78 ? 27.128 21.039 -3.280 0.41 28.60 87 MET A O 1
ATOM 612 N N . VAL A 1 79 ? 25.883 22.683 -2.371 1.00 22.06 88 VAL A N 1
ATOM 613 C CA . VAL A 1 79 ? 24.746 21.831 -2.043 1.00 19.93 88 VAL A CA 1
ATOM 614 C C . VAL A 1 79 ? 23.502 22.311 -2.793 1.00 19.40 88 VAL A C 1
ATOM 615 O O . VAL A 1 79 ? 23.443 23.461 -3.236 1.00 19.35 88 VAL A O 1
ATOM 619 N N . THR A 1 80 ? 22.510 21.435 -2.935 1.00 20.02 89 THR A N 1
ATOM 620 C CA . THR A 1 80 ? 21.230 21.848 -3.488 1.00 19.84 89 THR A CA 1
ATOM 621 C C . THR A 1 80 ? 20.483 22.686 -2.461 1.00 19.03 89 THR A C 1
ATOM 622 O O . THR A 1 80 ? 20.829 22.703 -1.282 1.00 20.92 89 THR A O 1
ATOM 626 N N . HIS A 1 81 ? 19.443 23.369 -2.915 1.00 16.65 90 HIS A N 1
ATOM 627 C CA . HIS A 1 81 ? 18.644 24.188 -2.025 1.00 15.67 90 HIS A CA 1
ATOM 628 C C . HIS A 1 81 ? 18.026 23.327 -0.915 1.00 16.54 90 HIS A C 1
ATOM 629 O O . HIS A 1 81 ? 18.077 23.682 0.271 1.00 17.52 90 HIS A O 1
ATOM 636 N N . ASP A 1 82 ? 17.459 22.188 -1.307 1.00 17.47 91 ASP A N 1
ATOM 637 C CA . ASP A 1 82 ? 16.802 21.287 -0.362 1.00 21.56 91 ASP A CA 1
ATOM 638 C C . ASP A 1 82 ? 17.798 20.717 0.651 1.00 21.52 91 ASP A C 1
ATOM 639 O O . ASP A 1 82 ? 17.485 20.590 1.834 1.00 22.44 91 ASP A O 1
ATOM 644 N N . GLN A 1 83 ? 18.997 20.373 0.186 1.00 18.73 92 GLN A N 1
ATOM 645 C CA . GLN A 1 83 ? 20.045 19.889 1.082 1.00 19.62 92 GLN A CA 1
ATOM 646 C C . GLN A 1 83 ? 20.382 20.934 2.138 1.00 18.24 92 GLN A C 1
ATOM 647 O O . GLN A 1 83 ? 20.527 20.611 3.322 1.00 20.68 92 GLN A O 1
ATOM 653 N N . ALA A 1 84 ? 20.505 22.186 1.706 1.00 17.37 93 ALA A N 1
ATOM 654 C CA . ALA A 1 84 ? 20.776 23.288 2.631 1.00 16.13 93 ALA A CA 1
ATOM 655 C C . ALA A 1 84 ? 19.664 23.400 3.669 1.00 14.54 93 ALA A C 1
ATOM 656 O O . ALA A 1 84 ? 19.918 23.552 4.869 1.00 17.12 93 ALA A O 1
ATOM 658 N N . ARG A 1 85 ? 18.427 23.345 3.191 1.00 15.59 94 ARG A N 1
ATOM 659 C CA . ARG A 1 85 ? 17.264 23.458 4.057 1.00 17.74 94 ARG A CA 1
ATOM 660 C C . ARG A 1 85 ? 17.267 22.348 5.103 1.00 19.61 94 ARG A C 1
ATOM 661 O O . ARG A 1 85 ? 17.069 22.600 6.297 1.00 22.26 94 ARG A O 1
ATOM 669 N N . LYS A 1 86 ? 17.502 21.119 4.655 1.00 21.31 95 LYS A N 1
ATOM 670 C CA . LYS A 1 86 ? 17.513 19.972 5.558 1.00 23.44 95 LYS A CA 1
ATOM 671 C C . LYS A 1 86 ? 18.625 20.072 6.593 1.00 22.24 95 LYS A C 1
ATOM 672 O O . LYS A 1 86 ? 18.437 19.701 7.753 1.00 23.44 95 LYS A O 1
ATOM 678 N N . ARG A 1 87 ? 19.785 20.563 6.171 1.00 20.08 96 ARG A N 1
ATOM 679 C CA . ARG A 1 87 ? 20.925 20.669 7.077 1.00 19.95 96 ARG A CA 1
ATOM 680 C C . ARG A 1 87 ? 20.642 21.676 8.183 1.00 19.28 96 ARG A C 1
ATOM 681 O O . ARG A 1 87 ? 21.047 21.493 9.340 1.00 21.68 96 ARG A O 1
ATOM 689 N N . LEU A 1 88 ? 19.933 22.738 7.826 1.00 17.14 97 LEU A N 1
ATOM 690 C CA . LEU A 1 88 ? 19.615 23.787 8.789 1.00 15.96 97 LEU A CA 1
ATOM 691 C C . LEU A 1 88 ? 18.496 23.401 9.746 1.00 14.91 97 LEU A C 1
ATOM 692 O O . LEU A 1 88 ? 18.390 23.980 10.825 1.00 16.30 97 LEU A O 1
ATOM 697 N N . THR A 1 89 ? 17.671 22.430 9.350 1.00 17.30 98 THR A N 1
ATOM 698 C CA . THR A 1 89 ? 16.459 22.111 10.095 1.00 17.93 98 THR A CA 1
ATOM 699 C C . THR A 1 89 ? 16.412 20.695 10.678 1.00 22.27 98 THR A C 1
ATOM 700 O O . THR A 1 89 ? 15.334 20.112 10.811 1.00 27.13 98 THR A O 1
ATOM 704 N N . LYS A 1 90 ? 17.572 20.145 11.033 1.00 18.25 99 LYS A N 1
ATOM 705 C CA . LYS A 1 90 ? 17.597 18.862 11.732 1.00 22.72 99 LYS A CA 1
ATOM 706 C C . LYS A 1 90 ? 16.892 18.998 13.078 1.00 22.10 99 LYS A C 1
ATOM 707 O O . LYS A 1 90 ? 17.327 19.759 13.939 1.00 21.03 99 LYS A O 1
ATOM 713 N N A ARG A 1 91 ? 15.799 18.259 13.240 0.53 24.71 100 ARG A N 1
ATOM 714 N N B ARG A 1 91 ? 15.809 18.250 13.261 0.47 24.71 100 ARG A N 1
ATOM 715 C CA A ARG A 1 91 ? 14.985 18.311 14.451 0.53 25.68 100 ARG A CA 1
ATOM 716 C CA B ARG A 1 91 ? 15.004 18.364 14.472 0.47 25.80 100 ARG A CA 1
ATOM 717 C C A ARG A 1 91 ? 15.772 17.997 15.718 0.53 23.66 100 ARG A C 1
ATOM 718 C C B ARG A 1 91 ? 15.806 18.044 15.726 0.47 23.82 100 ARG A C 1
ATOM 719 O O A ARG A 1 91 ? 15.384 18.401 16.816 0.53 25.41 100 ARG A O 1
ATOM 720 O O B ARG A 1 91 ? 15.461 18.488 16.823 0.47 25.49 100 ARG A O 1
ATOM 735 N N . SER A 1 92 ? 16.873 17.270 15.562 1.00 21.02 101 SER A N 1
ATOM 736 C CA . SER A 1 92 ? 17.677 16.843 16.697 1.00 19.25 101 SER A CA 1
ATOM 737 C C . SER A 1 92 ? 18.635 17.926 17.150 1.00 17.52 101 SER A C 1
ATOM 738 O O . SER A 1 92 ? 19.224 17.828 18.220 1.00 16.52 101 SER A O 1
ATOM 741 N N . GLU A 1 93 ? 18.793 18.961 16.329 1.00 18.39 102 GLU A N 1
ATOM 742 C CA . GLU A 1 93 ? 19.740 20.031 16.625 1.00 18.00 102 GLU A CA 1
ATOM 743 C C . GLU A 1 93 ? 19.058 21.319 17.095 1.00 17.63 102 GLU A C 1
ATOM 744 O O . GLU A 1 93 ? 18.358 21.978 16.329 1.00 18.04 102 GLU A O 1
ATOM 750 N N . GLU A 1 94 ? 19.278 21.670 18.359 1.00 13.69 103 GLU A N 1
ATOM 751 C CA . GLU A 1 94 ? 18.768 22.923 18.918 1.00 13.75 103 GLU A CA 1
ATOM 752 C C . GLU A 1 94 ? 19.733 24.091 18.706 1.00 12.20 103 GLU A C 1
ATOM 753 O O . GLU A 1 94 ? 19.309 25.235 18.602 1.00 14.60 103 GLU A O 1
ATOM 759 N N . VAL A 1 95 ? 21.028 23.802 18.657 1.00 12.43 104 VAL A N 1
ATOM 760 C CA . VAL A 1 95 ? 22.026 24.836 18.415 1.00 13.71 104 VAL A CA 1
ATOM 761 C C . VAL A 1 95 ? 22.724 24.596 17.080 1.00 14.68 104 VAL A C 1
ATOM 762 O O . VAL A 1 95 ? 23.235 23.504 16.827 1.00 16.68 104 VAL A O 1
ATOM 766 N N . VAL A 1 96 ? 22.722 25.608 16.216 1.00 12.33 105 VAL A N 1
ATOM 767 C CA . VAL A 1 96 ? 23.470 25.525 14.972 1.00 12.49 105 VAL A CA 1
ATOM 768 C C . VAL A 1 96 ? 24.429 26.695 14.828 1.00 11.95 105 VAL A C 1
ATOM 769 O O . VAL A 1 96 ? 24.056 27.859 14.987 1.00 14.55 105 VAL A O 1
ATOM 773 N N . ARG A 1 97 ? 25.681 26.359 14.551 1.00 10.23 106 ARG A N 1
ATOM 774 C CA . ARG A 1 97 ? 26.711 27.347 14.312 1.00 11.13 106 ARG A CA 1
ATOM 775 C C . ARG A 1 97 ? 26.874 27.528 12.821 1.00 10.90 106 ARG A C 1
ATOM 776 O O . ARG A 1 97 ? 27.055 26.561 12.083 1.00 15.54 106 ARG A O 1
ATOM 784 N N . LEU A 1 98 ? 26.788 28.774 12.383 1.00 10.22 107 LEU A N 1
ATOM 785 C CA . LEU A 1 98 ? 26.933 29.099 10.977 1.00 8.28 107 LEU A CA 1
ATOM 786 C C . LEU A 1 98 ? 28.205 29.867 10.761 1.00 8.14 107 LEU A C 1
ATOM 787 O O . LEU A 1 98 ? 28.480 30.845 11.472 1.00 9.88 107 LEU A O 1
ATOM 792 N N . LEU A 1 99 ? 28.974 29.470 9.762 1.00 8.83 108 LEU A N 1
ATOM 793 C CA . LEU A 1 99 ? 30.092 30.253 9.244 1.00 9.56 108 LEU A CA 1
ATOM 794 C C . LEU A 1 99 ? 29.560 30.988 8.032 1.00 9.58 108 LEU A C 1
ATOM 795 O O . LEU A 1 99 ? 29.061 30.361 7.162 1.00 8.75 108 LEU A O 1
ATOM 800 N N . VAL A 1 100 ? 29.601 32.316 8.079 1.00 11.70 109 VAL A N 1
ATOM 801 C CA . VAL A 1 100 ? 29.123 33.114 6.979 1.00 9.97 109 VAL A CA 1
ATOM 802 C C . VAL A 1 100 ? 30.143 34.130 6.501 1.00 9.10 109 VAL A C 1
ATOM 803 O O . VAL A 1 100 ? 31.049 34.445 7.253 1.00 10.64 109 VAL A O 1
ATOM 807 N N . THR A 1 101 ? 29.981 34.630 5.291 1.00 10.44 110 THR A N 1
ATOM 808 C CA . THR A 1 101 ? 30.735 35.794 4.853 1.00 10.55 110 THR A CA 1
ATOM 809 C C . THR A 1 101 ? 29.755 36.924 4.571 1.00 11.42 110 THR A C 1
ATOM 810 O O . THR A 1 101 ? 28.617 36.693 4.149 1.00 12.32 110 THR A O 1
ATOM 814 N N . ARG A 1 102 ? 30.218 38.144 4.812 1.00 14.06 111 ARG A N 1
ATOM 815 C CA . ARG A 1 102 ? 29.371 39.326 4.765 1.00 12.49 111 ARG A CA 1
ATOM 816 C C . ARG A 1 102 ? 30.106 40.421 3.996 1.00 14.72 111 ARG A C 1
ATOM 817 O O . ARG A 1 102 ? 31.255 40.740 4.306 1.00 16.48 111 ARG A O 1
ATOM 825 N N . GLN A 1 103 ? 29.445 40.968 2.985 1.00 19.93 112 GLN A N 1
ATOM 826 C CA . GLN A 1 103 ? 30.028 41.996 2.125 1.00 25.28 112 GLN A CA 1
ATOM 827 C C . GLN A 1 103 ? 29.839 43.375 2.743 1.00 30.05 112 GLN A C 1
ATOM 828 O O . GLN A 1 103 ? 30.360 43.661 3.819 1.00 34.53 112 GLN A O 1
ATOM 834 N N . ALA B 1 2 ? 8.858 23.970 36.556 1.00 27.88 11 ALA B N 1
ATOM 835 C CA . ALA B 1 2 ? 9.729 23.227 35.648 1.00 21.51 11 ALA B CA 1
ATOM 836 C C . ALA B 1 2 ? 9.033 22.939 34.323 1.00 19.54 11 ALA B C 1
ATOM 837 O O . ALA B 1 2 ? 7.827 22.686 34.285 1.00 20.46 11 ALA B O 1
ATOM 839 N N . VAL B 1 3 ? 9.807 22.987 33.243 1.00 14.58 12 VAL B N 1
ATOM 840 C CA . VAL B 1 3 ? 9.317 22.728 31.902 1.00 15.58 12 VAL B CA 1
ATOM 841 C C . VAL B 1 3 ? 9.981 21.475 31.358 1.00 12.98 12 VAL B C 1
ATOM 842 O O . VAL B 1 3 ? 11.183 21.273 31.541 1.00 15.40 12 VAL B O 1
ATOM 846 N N . VAL B 1 4 ? 9.200 20.636 30.691 1.00 11.92 13 VAL B N 1
ATOM 847 C CA . VAL B 1 4 ? 9.703 19.399 30.120 1.00 11.99 13 VAL B CA 1
ATOM 848 C C . VAL B 1 4 ? 10.370 19.671 28.774 1.00 12.03 13 VAL B C 1
ATOM 849 O O . VAL B 1 4 ? 9.831 20.399 27.939 1.00 14.85 13 VAL B O 1
ATOM 853 N N . GLN B 1 5 ? 11.566 19.113 28.582 1.00 9.04 14 GLN B N 1
ATOM 854 C CA . GLN B 1 5 ? 12.256 19.203 27.308 1.00 12.71 14 GLN B CA 1
ATOM 855 C C . GLN B 1 5 ? 12.672 17.804 26.887 1.00 9.62 14 GLN B C 1
ATOM 856 O O . GLN B 1 5 ? 12.948 16.949 27.728 1.00 13.62 14 GLN B O 1
ATOM 862 N N . ARG B 1 6 ? 12.682 17.567 25.586 1.00 11.89 15 ARG B N 1
ATOM 863 C CA . ARG B 1 6 ? 13.108 16.287 25.048 1.00 10.52 15 ARG B CA 1
ATOM 864 C C . ARG B 1 6 ? 14.248 16.564 24.086 1.00 11.54 15 ARG B C 1
ATOM 865 O O . ARG B 1 6 ? 14.097 17.316 23.120 1.00 15.69 15 ARG B O 1
ATOM 873 N N . VAL B 1 7 ? 15.404 15.979 24.372 1.00 9.61 16 VAL B N 1
ATOM 874 C CA . VAL B 1 7 ? 16.561 16.220 23.525 1.00 9.73 16 VAL B CA 1
ATOM 875 C C . VAL B 1 7 ? 17.078 14.908 22.952 1.00 12.27 16 VAL B C 1
ATOM 876 O O . VAL B 1 7 ? 16.905 13.829 23.529 1.00 17.24 16 VAL B O 1
ATOM 880 N N . GLU B 1 8 ? 17.687 15.001 21.787 1.00 9.97 17 GLU B N 1
ATOM 881 C CA . GLU B 1 8 ? 18.146 13.823 21.084 1.00 12.10 17 GLU B CA 1
ATOM 882 C C . GLU B 1 8 ? 19.619 14.001 20.812 1.00 9.58 17 GLU B C 1
ATOM 883 O O . GLU B 1 8 ? 20.003 14.804 19.959 1.00 11.16 17 GLU B O 1
ATOM 889 N N . ILE B 1 9 ? 20.436 13.270 21.560 1.00 8.66 18 ILE B N 1
ATOM 890 C CA . ILE B 1 9 ? 21.879 13.414 21.481 1.00 9.47 18 ILE B CA 1
ATOM 891 C C . ILE B 1 9 ? 22.493 12.361 20.571 1.00 10.47 18 ILE B C 1
ATOM 892 O O . ILE B 1 9 ? 22.247 11.176 20.733 1.00 10.72 18 ILE B O 1
ATOM 897 N N . HIS B 1 10 ? 23.292 12.816 19.611 1.00 10.04 19 HIS B N 1
ATOM 898 C CA . HIS B 1 10 ? 24.083 11.917 18.777 1.00 10.13 19 HIS B CA 1
ATOM 899 C C . HIS B 1 10 ? 25.511 11.930 19.264 1.00 10.02 19 HIS B C 1
ATOM 900 O O . HIS B 1 10 ? 26.187 12.949 19.184 1.00 13.12 19 HIS B O 1
ATOM 907 N N . LYS B 1 11 ? 25.938 10.805 19.819 1.00 9.62 20 LYS B N 1
ATOM 908 C CA . LYS B 1 11 ? 27.247 10.729 20.462 1.00 9.20 20 LYS B CA 1
ATOM 909 C C . LYS B 1 11 ? 28.377 10.975 19.469 1.00 12.22 20 LYS B C 1
ATOM 910 O O . LYS B 1 11 ? 28.258 10.655 18.285 1.00 14.29 20 LYS B O 1
ATOM 916 N N . LEU B 1 12 ? 29.467 11.546 19.970 1.00 12.01 21 LEU B N 1
ATOM 917 C CA . LEU B 1 12 ? 30.666 11.796 19.159 1.00 12.22 21 LEU B CA 1
ATOM 918 C C . LEU B 1 12 ? 31.708 10.730 19.430 1.00 11.40 21 LEU B C 1
ATOM 919 O O . LEU B 1 12 ? 31.991 10.391 20.581 1.00 15.91 21 LEU B O 1
ATOM 924 N N . ARG B 1 13 ? 32.311 10.212 18.365 1.00 16.92 22 ARG B N 1
ATOM 925 C CA . ARG B 1 13 ? 33.398 9.259 18.533 1.00 22.75 22 ARG B CA 1
ATOM 926 C C . ARG B 1 13 ? 34.678 9.980 18.939 1.00 15.75 22 ARG B C 1
ATOM 927 O O . ARG B 1 13 ? 35.082 10.954 18.304 1.00 21.94 22 ARG B O 1
ATOM 935 N N . GLN B 1 14 ? 35.277 9.506 20.022 1.00 17.42 23 GLN B N 1
ATOM 936 C CA . GLN B 1 14 ? 36.548 10.016 20.523 1.00 20.39 23 GLN B CA 1
ATOM 937 C C . GLN B 1 14 ? 37.380 8.800 20.890 1.00 16.65 23 GLN B C 1
ATOM 938 O O . GLN B 1 14 ? 37.181 8.190 21.937 1.00 26.07 23 GLN B O 1
ATOM 944 N N . GLY B 1 15 ? 38.301 8.427 20.003 1.00 26.66 24 GLY B N 1
ATOM 945 C CA . GLY B 1 15 ? 39.025 7.183 20.164 1.00 36.03 24 GLY B CA 1
ATOM 946 C C . GLY B 1 15 ? 38.080 6.004 20.068 1.00 19.68 24 GLY B C 1
ATOM 947 O O . GLY B 1 15 ? 37.284 5.914 19.134 1.00 21.81 24 GLY B O 1
ATOM 948 N N . GLU B 1 16 ? 38.165 5.105 21.041 1.00 27.63 25 GLU B N 1
ATOM 949 C CA . GLU B 1 16 ? 37.327 3.910 21.083 1.00 32.11 25 GLU B CA 1
ATOM 950 C C . GLU B 1 16 ? 35.957 4.199 21.711 1.00 29.87 25 GLU B C 1
ATOM 951 O O . GLU B 1 16 ? 35.046 3.370 21.649 1.00 33.72 25 GLU B O 1
ATOM 957 N N . ASN B 1 17 ? 35.813 5.377 22.310 1.00 25.28 26 ASN B N 1
ATOM 958 C CA . ASN B 1 17 ? 34.584 5.705 23.029 1.00 24.79 26 ASN B CA 1
ATOM 959 C C . ASN B 1 17 ? 33.625 6.626 22.279 1.00 20.65 26 ASN B C 1
ATOM 960 O O . ASN B 1 17 ? 34.033 7.410 21.419 1.00 23.43 26 ASN B O 1
ATOM 965 N N . LEU B 1 18 ? 32.346 6.522 22.628 1.00 19.71 27 LEU B N 1
ATOM 966 C CA . LEU B 1 18 ? 31.328 7.434 22.139 1.00 15.31 27 LEU B CA 1
ATOM 967 C C . LEU B 1 18 ? 30.910 8.325 23.295 1.00 13.38 27 LEU B C 1
ATOM 968 O O . LEU B 1 18 ? 30.425 7.837 24.316 1.00 22.99 27 LEU B O 1
ATOM 973 N N . ILE B 1 19 ? 31.088 9.627 23.130 1.00 12.10 28 ILE B N 1
ATOM 974 C CA . ILE B 1 19 ? 30.881 10.533 24.249 1.00 11.55 28 ILE B CA 1
ATOM 975 C C . ILE B 1 19 ? 29.715 11.494 23.995 1.00 12.51 28 ILE B C 1
ATOM 976 O O . ILE B 1 19 ? 29.327 11.742 22.847 1.00 11.58 28 ILE B O 1
ATOM 981 N N . LEU B 1 20 ? 29.148 12.009 25.088 1.00 12.05 29 LEU B N 1
ATOM 982 C CA . LEU B 1 20 ? 27.952 12.834 25.018 1.00 8.45 29 LEU B CA 1
ATOM 983 C C . LEU B 1 20 ? 28.237 14.324 25.241 1.00 8.82 29 LEU B C 1
ATOM 984 O O . LEU B 1 20 ? 27.435 15.179 24.867 1.00 11.36 29 LEU B O 1
ATOM 989 N N . GLY B 1 21 ? 29.373 14.646 25.857 1.00 10.36 30 GLY B N 1
ATOM 990 C CA . GLY B 1 21 ? 29.715 16.042 26.071 1.00 11.21 30 GLY B CA 1
ATOM 991 C C . GLY B 1 21 ? 29.019 16.708 27.254 1.00 6.56 30 GLY B C 1
ATOM 992 O O . GLY B 1 21 ? 28.722 17.902 27.218 1.00 10.38 30 GLY B O 1
ATOM 993 N N . PHE B 1 22 ? 28.766 15.952 28.314 1.00 7.85 31 PHE B N 1
ATOM 994 C CA . PHE B 1 22 ? 28.243 16.595 29.520 1.00 8.33 31 PHE B CA 1
ATOM 995 C C . PHE B 1 22 ? 28.613 15.806 30.763 1.00 9.91 31 PHE B C 1
ATOM 996 O O . PHE B 1 22 ? 29.195 14.733 30.659 1.00 9.66 31 PHE B O 1
ATOM 1004 N N . SER B 1 23 ? 28.316 16.358 31.938 1.00 8.14 32 SER B N 1
ATOM 1005 C CA . SER B 1 23 ? 28.637 15.683 33.182 1.00 8.39 32 SER B CA 1
ATOM 1006 C C . SER B 1 23 ? 27.377 15.566 34.025 1.00 10.51 32 SER B C 1
ATOM 1007 O O . SER B 1 23 ? 26.452 16.369 33.874 1.00 9.08 32 SER B O 1
ATOM 1010 N N . ILE B 1 24 ? 27.337 14.546 34.879 1.00 7.94 33 ILE B N 1
ATOM 1011 C CA . ILE B 1 24 ? 26.191 14.334 35.765 1.00 8.35 33 ILE B CA 1
ATOM 1012 C C . ILE B 1 24 ? 26.596 14.279 37.219 1.00 11.83 33 ILE B C 1
ATOM 1013 O O . ILE B 1 24 ? 27.729 13.907 37.565 1.00 12.12 33 ILE B O 1
ATOM 1018 N N . GLY B 1 25 ? 25.639 14.658 38.062 1.00 10.51 34 GLY B N 1
ATOM 1019 C CA . GLY B 1 25 ? 25.729 14.522 39.501 1.00 11.04 34 GLY B CA 1
ATOM 1020 C C . GLY B 1 25 ? 24.408 13.983 40.014 1.00 12.02 34 GLY B C 1
ATOM 1021 O O . GLY B 1 25 ? 23.389 14.036 39.310 1.00 11.80 34 GLY B O 1
ATOM 1022 N N . GLY B 1 26 ? 24.426 13.444 41.229 1.00 12.54 35 GLY B N 1
ATOM 1023 C CA . GLY B 1 26 ? 23.212 12.962 41.868 1.00 11.50 35 GLY B CA 1
ATOM 1024 C C . GLY B 1 26 ? 23.150 11.452 41.959 1.00 15.80 35 GLY B C 1
ATOM 1025 O O . GLY B 1 26 ? 24.147 10.759 41.742 1.00 18.18 35 GLY B O 1
ATOM 1026 N N . GLY B 1 27 ? 21.976 10.942 42.312 1.00 12.96 36 GLY B N 1
ATOM 1027 C CA . GLY B 1 27 ? 21.780 9.512 42.464 1.00 15.41 36 GLY B CA 1
ATOM 1028 C C . GLY B 1 27 ? 21.279 9.174 43.852 1.00 18.38 36 GLY B C 1
ATOM 1029 O O . GLY B 1 27 ? 21.562 9.898 44.807 1.00 18.98 36 GLY B O 1
ATOM 1030 N N . ILE B 1 28 ? 20.544 8.072 43.959 1.00 22.87 37 ILE B N 1
ATOM 1031 C CA . ILE B 1 28 ? 19.955 7.668 45.234 1.00 23.51 37 ILE B CA 1
ATOM 1032 C C . ILE B 1 28 ? 21.010 7.266 46.255 1.00 21.66 37 ILE B C 1
ATOM 1033 O O . ILE B 1 28 ? 20.721 7.194 47.459 1.00 23.05 37 ILE B O 1
ATOM 1038 N N . ASP B 1 29 ? 22.225 7.000 45.783 1.00 20.14 38 ASP B N 1
ATOM 1039 C CA . ASP B 1 29 ? 23.333 6.625 46.657 1.00 21.38 38 ASP B CA 1
ATOM 1040 C C . ASP B 1 29 ? 24.110 7.841 47.157 1.00 24.33 38 ASP B C 1
ATOM 1041 O O . ASP B 1 29 ? 25.076 7.704 47.911 1.00 33.46 38 ASP B O 1
ATOM 1046 N N . GLN B 1 30 ? 23.694 9.030 46.732 1.00 21.25 39 GLN B N 1
ATOM 1047 C CA . GLN B 1 30 ? 24.423 10.250 47.055 1.00 19.32 39 GLN B CA 1
ATOM 1048 C C . GLN B 1 30 ? 23.620 11.125 48.016 1.00 19.65 39 GLN B C 1
ATOM 1049 O O . GLN B 1 30 ? 22.423 10.915 48.210 1.00 23.84 39 GLN B O 1
ATOM 1055 N N . ASP B 1 31 ? 24.290 12.100 48.619 1.00 20.31 40 ASP B N 1
ATOM 1056 C CA . ASP B 1 31 ? 23.643 13.023 49.544 1.00 21.25 40 ASP B CA 1
ATOM 1057 C C . ASP B 1 31 ? 22.971 14.134 48.742 1.00 14.41 40 ASP B C 1
ATOM 1058 O O . ASP B 1 31 ? 23.656 14.989 48.175 1.00 19.06 40 ASP B O 1
ATOM 1063 N N . PRO B 1 32 ? 21.624 14.133 48.684 1.00 14.84 41 PRO B N 1
ATOM 1064 C CA . PRO B 1 32 ? 20.961 15.136 47.846 1.00 15.21 41 PRO B CA 1
ATOM 1065 C C . PRO B 1 32 ? 21.144 16.568 48.338 1.00 19.93 41 PRO B C 1
ATOM 1066 O O . PRO B 1 32 ? 20.972 17.497 47.552 1.00 16.42 41 PRO B O 1
ATOM 1070 N N . SER B 1 33 ? 21.478 16.760 49.613 1.00 18.81 42 SER B N 1
ATOM 1071 C CA . SER B 1 33 ? 21.638 18.118 50.122 1.00 17.27 42 SER B CA 1
ATOM 1072 C C . SER B 1 33 ? 22.858 18.828 49.534 1.00 16.94 42 SER B C 1
ATOM 1073 O O . SER B 1 33 ? 23.004 20.037 49.686 1.00 19.31 42 SER B O 1
ATOM 1076 N N . GLN B 1 34 ? 23.715 18.075 48.842 1.00 14.98 43 GLN B N 1
ATOM 1077 C CA . GLN B 1 34 ? 24.952 18.612 48.264 1.00 15.94 43 GLN B CA 1
ATOM 1078 C C . GLN B 1 34 ? 24.768 19.079 46.820 1.00 18.47 43 GLN B C 1
ATOM 1079 O O . GLN B 1 34 ? 25.673 19.665 46.222 1.00 18.70 43 GLN B O 1
ATOM 1085 N N . ASN B 1 35 ? 23.595 18.811 46.263 1.00 15.22 44 ASN B N 1
ATOM 1086 C CA . ASN B 1 35 ? 23.313 19.131 44.870 1.00 16.72 44 ASN B CA 1
ATOM 1087 C C . ASN B 1 35 ? 22.845 20.579 44.736 1.00 15.90 44 ASN B C 1
ATOM 1088 O O . ASN B 1 35 ? 21.782 20.930 45.231 1.00 18.94 44 ASN B O 1
ATOM 1093 N N . PRO B 1 36 ? 23.645 21.436 44.084 1.00 17.53 45 PRO B N 1
ATOM 1094 C CA . PRO B 1 36 ? 23.260 22.850 44.013 1.00 19.55 45 PRO B CA 1
ATOM 1095 C C . PRO B 1 36 ? 22.192 23.154 42.961 1.00 19.98 45 PRO B C 1
ATOM 1096 O O . PRO B 1 36 ? 21.695 24.281 42.914 1.00 22.88 45 PRO B O 1
ATOM 1100 N N . PHE B 1 37 ? 21.839 22.163 42.140 1.00 17.16 46 PHE B N 1
ATOM 1101 C CA . PHE B 1 37 ? 20.994 22.399 40.964 1.00 21.71 46 PHE B CA 1
ATOM 1102 C C . PHE B 1 37 ? 19.514 22.120 41.190 1.00 21.53 46 PHE B C 1
ATOM 1103 O O . PHE B 1 37 ? 18.659 22.635 40.468 1.00 24.04 46 PHE B O 1
ATOM 1111 N N . SER B 1 38 ? 19.215 21.297 42.185 1.00 19.07 47 SER B N 1
ATOM 1112 C CA . SER B 1 38 ? 17.842 20.892 42.458 1.00 16.16 47 SER B CA 1
ATOM 1113 C C . SER B 1 38 ? 17.041 21.994 43.140 1.00 21.74 47 SER B C 1
ATOM 1114 O O . SER B 1 38 ? 17.578 22.771 43.920 1.00 24.17 47 SER B O 1
ATOM 1117 N N . GLU B 1 39 ? 15.749 22.059 42.840 1.00 21.73 48 GLU B N 1
ATOM 1118 C CA . GLU B 1 39 ? 14.865 22.982 43.538 1.00 23.89 48 GLU B CA 1
ATOM 1119 C C . GLU B 1 39 ? 14.639 22.487 44.962 1.00 22.06 48 GLU B C 1
ATOM 1120 O O . GLU B 1 39 ? 14.667 23.269 45.916 1.00 31.96 48 GLU B O 1
ATOM 1126 N N . ASP B 1 40 ? 14.427 21.180 45.089 1.00 23.12 49 ASP B N 1
ATOM 1127 C CA . ASP B 1 40 ? 14.151 20.535 46.373 1.00 20.66 49 ASP B CA 1
ATOM 1128 C C . ASP B 1 40 ? 15.377 19.719 46.780 1.00 22.26 49 ASP B C 1
ATOM 1129 O O . ASP B 1 40 ? 15.781 18.811 46.060 1.00 19.67 49 ASP B O 1
ATOM 1134 N N . LYS B 1 41 ? 15.962 20.032 47.932 1.00 19.80 50 LYS B N 1
ATOM 1135 C CA . LYS B 1 41 ? 17.209 19.386 48.346 1.00 18.29 50 LYS B CA 1
ATOM 1136 C C . LYS B 1 41 ? 17.062 17.943 48.847 1.00 15.37 50 LYS B C 1
ATOM 1137 O O . LYS B 1 41 ? 18.035 17.350 49.326 1.00 18.03 50 LYS B O 1
ATOM 1143 N N . THR B 1 42 ? 15.854 17.384 48.748 1.00 17.80 51 THR B N 1
ATOM 1144 C CA . THR B 1 42 ? 15.657 15.952 48.985 1.00 19.67 51 THR B CA 1
ATOM 1145 C C . THR B 1 42 ? 15.655 15.160 47.673 1.00 15.03 51 THR B C 1
ATOM 1146 O O . THR B 1 42 ? 15.527 13.938 47.674 1.00 18.01 51 THR B O 1
ATOM 1150 N N . ASP B 1 43 ? 15.838 15.873 46.564 1.00 16.27 52 ASP B N 1
ATOM 1151 C CA . ASP B 1 43 ? 15.781 15.287 45.230 1.00 17.28 52 ASP B CA 1
ATOM 1152 C C . ASP B 1 43 ? 17.062 14.497 44.976 1.00 13.84 52 ASP B C 1
ATOM 1153 O O . ASP B 1 43 ? 18.137 15.077 44.866 1.00 16.47 52 ASP B O 1
ATOM 1158 N N . LYS B 1 44 ? 16.938 13.174 44.910 1.00 15.07 53 LYS B N 1
ATOM 1159 C CA . LYS B 1 44 ? 18.089 12.296 44.709 1.00 18.48 53 LYS B CA 1
ATOM 1160 C C . LYS B 1 44 ? 18.328 12.011 43.225 1.00 15.51 53 LYS B C 1
ATOM 1161 O O . LYS B 1 44 ? 19.100 11.112 42.870 1.00 15.92 53 LYS B O 1
ATOM 1167 N N . GLY B 1 45 ? 17.672 12.780 42.360 1.00 13.75 54 GLY B N 1
ATOM 1168 C CA . GLY B 1 45 ? 17.759 12.557 40.926 1.00 12.87 54 GLY B CA 1
ATOM 1169 C C . GLY B 1 45 ? 19.098 12.876 40.280 1.00 12.25 54 GLY B C 1
ATOM 1170 O O . GLY B 1 45 ? 20.038 13.353 40.916 1.00 13.38 54 GLY B O 1
ATOM 1171 N N . ILE B 1 46 ? 19.150 12.609 38.980 1.00 11.36 55 ILE B N 1
ATOM 1172 C CA . ILE B 1 46 ? 20.349 12.816 38.178 1.00 9.37 55 ILE B CA 1
ATOM 1173 C C . ILE B 1 46 ? 20.261 14.167 37.494 1.00 11.70 55 ILE B C 1
ATOM 1174 O O . ILE B 1 46 ? 19.283 14.453 36.789 1.00 10.64 55 ILE B O 1
ATOM 1179 N N . TYR B 1 47 ? 21.271 15.004 37.711 1.00 11.56 56 TYR B N 1
ATOM 1180 C CA . TYR B 1 47 ? 21.3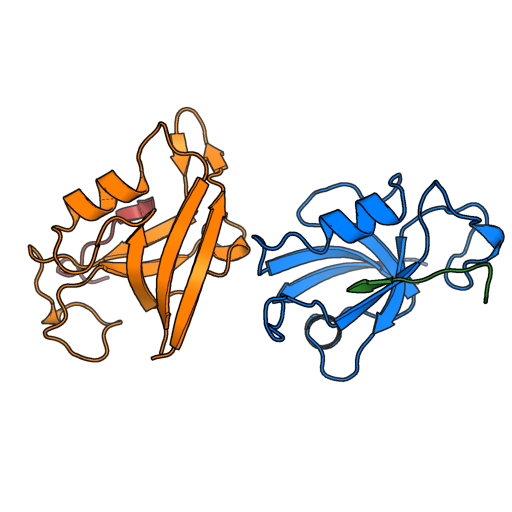10 16.349 37.153 1.00 9.71 56 TYR B CA 1
ATOM 1181 C C . TYR B 1 47 ? 22.517 16.557 36.249 1.00 7.56 56 TYR B C 1
ATOM 1182 O O . TYR B 1 47 ? 23.606 16.029 36.505 1.00 10.83 56 TYR B O 1
ATOM 1191 N N . VAL B 1 48 ? 22.318 17.368 35.221 1.00 8.06 57 VAL B N 1
ATOM 1192 C CA . VAL B 1 48 ? 23.389 17.801 34.338 1.00 8.29 57 VAL B CA 1
ATOM 1193 C C . VAL B 1 48 ? 24.186 18.881 35.067 1.00 10.91 57 VAL B C 1
ATOM 1194 O O . VAL B 1 48 ? 23.643 19.916 35.434 1.00 11.19 57 VAL B O 1
ATOM 1198 N N . THR B 1 49 ? 25.477 18.640 35.295 1.00 9.29 58 THR B N 1
ATOM 1199 C CA . THR B 1 49 ? 26.255 19.551 36.124 1.00 11.71 58 THR B CA 1
ATOM 1200 C C . THR B 1 49 ? 27.215 20.417 35.307 1.00 11.46 58 THR B C 1
ATOM 1201 O O . THR B 1 49 ? 27.803 21.378 35.820 1.00 14.34 58 THR B O 1
ATOM 1205 N N . ARG B 1 50 ? 27.367 20.074 34.035 1.00 11.41 59 ARG B N 1
ATOM 1206 C CA . ARG B 1 50 ? 28.278 20.783 33.158 1.00 9.61 59 ARG B CA 1
ATOM 1207 C C . ARG B 1 50 ? 27.969 20.334 31.740 1.00 7.14 59 ARG B C 1
ATOM 1208 O O . ARG B 1 50 ? 27.589 19.182 31.511 1.00 10.09 59 ARG B O 1
ATOM 1216 N N . VAL B 1 51 ? 28.152 21.237 30.785 1.00 9.85 60 VAL B N 1
ATOM 1217 C CA . VAL B 1 51 ? 27.940 20.918 29.383 1.00 10.52 60 VAL B CA 1
ATOM 1218 C C . VAL B 1 51 ? 29.111 21.453 28.567 1.00 14.34 60 VAL B C 1
ATOM 1219 O O . VAL B 1 51 ? 29.504 22.605 28.711 1.00 15.32 60 VAL B O 1
ATOM 1223 N N . SER B 1 52 ? 29.673 20.594 27.733 1.00 9.97 61 SER B N 1
ATOM 1224 C CA . SER B 1 52 ? 30.855 20.960 26.949 1.00 9.60 61 SER B CA 1
ATOM 1225 C C . SER B 1 52 ? 30.459 21.855 25.789 1.00 14.91 61 SER B C 1
ATOM 1226 O O . SER B 1 52 ? 29.607 21.492 24.970 1.00 12.92 61 SER B O 1
ATOM 1229 N N . GLU B 1 53 ? 31.063 23.039 25.729 1.00 16.08 62 GLU B N 1
ATOM 1230 C CA . GLU B 1 53 ? 30.815 23.959 24.630 1.00 17.14 62 GLU B CA 1
ATOM 1231 C C . GLU B 1 53 ? 31.118 23.279 23.304 1.00 14.96 62 GLU B C 1
ATOM 1232 O O . GLU B 1 53 ? 32.213 22.756 23.096 1.00 19.20 62 GLU B O 1
ATOM 1238 N N . GLY B 1 54 ? 30.134 23.279 22.412 1.00 21.71 63 GLY B N 1
ATOM 1239 C CA . GLY B 1 54 ? 30.309 22.729 21.083 1.00 20.79 63 GLY B CA 1
ATOM 1240 C C . GLY B 1 54 ? 30.080 21.235 20.979 1.00 20.20 63 GLY B C 1
ATOM 1241 O O . GLY B 1 54 ? 30.130 20.680 19.888 1.00 20.53 63 GLY B O 1
ATOM 1242 N N . GLY B 1 55 ? 29.807 20.585 22.112 1.00 15.61 64 GLY B N 1
ATOM 1243 C CA . GLY B 1 55 ? 29.664 19.141 22.143 1.00 13.45 64 GLY B CA 1
ATOM 1244 C C . GLY B 1 55 ? 28.267 18.643 21.799 1.00 12.97 64 GLY B C 1
ATOM 1245 O O . GLY B 1 55 ? 27.345 19.434 21.615 1.00 14.45 64 GLY B O 1
ATOM 1246 N N . PRO B 1 56 ? 28.113 17.319 21.708 1.00 11.28 65 PRO B N 1
ATOM 1247 C CA . PRO B 1 56 ? 26.841 16.709 21.283 1.00 11.28 65 PRO B CA 1
ATOM 1248 C C . PRO B 1 56 ? 25.664 17.126 22.174 1.00 8.31 65 PRO B C 1
ATOM 1249 O O . PRO B 1 56 ? 24.590 17.447 21.652 1.00 10.28 65 PRO B O 1
ATOM 1253 N N . ALA B 1 57 ? 25.851 17.126 23.487 1.00 9.27 66 ALA B N 1
ATOM 1254 C CA . ALA B 1 57 ? 24.768 17.537 24.366 1.00 9.75 66 ALA B CA 1
ATOM 1255 C C . ALA B 1 57 ? 24.377 18.996 24.145 1.00 11.86 66 ALA B C 1
ATOM 1256 O O . ALA B 1 57 ? 23.188 19.320 24.087 1.00 10.86 66 ALA B O 1
ATOM 1258 N N . GLU B 1 58 ? 25.354 19.889 24.024 1.00 12.72 67 GLU B N 1
ATOM 1259 C CA . GLU B 1 58 ? 25.022 21.282 23.752 1.00 12.12 67 GLU B CA 1
ATOM 1260 C C . GLU B 1 58 ? 24.226 21.432 22.456 1.00 11.51 67 GLU B C 1
ATOM 1261 O O . GLU B 1 58 ? 23.188 22.095 22.433 1.00 11.84 67 GLU B O 1
ATOM 1267 N N . ILE B 1 59 ? 24.716 20.817 21.382 1.00 12.51 68 ILE B N 1
ATOM 1268 C CA . ILE B 1 59 ? 24.036 20.888 20.087 1.00 12.10 68 ILE B CA 1
ATOM 1269 C C . ILE B 1 59 ? 22.590 20.399 20.188 1.00 14.50 68 ILE B C 1
ATOM 1270 O O . ILE B 1 59 ? 21.681 20.969 19.580 1.00 14.02 68 ILE B O 1
ATOM 1275 N N . ALA B 1 60 ? 22.379 19.363 20.998 1.00 11.72 69 ALA B N 1
ATOM 1276 C CA . ALA B 1 60 ? 21.054 18.764 21.171 1.00 10.27 69 ALA B CA 1
ATOM 1277 C C . ALA B 1 60 ? 20.118 19.629 21.991 1.00 9.91 69 ALA B C 1
ATOM 1278 O O . ALA B 1 60 ? 18.906 19.400 21.994 1.00 11.82 69 ALA B O 1
ATOM 1280 N N . GLY B 1 61 ? 20.664 20.605 22.714 1.00 11.27 70 GLY B N 1
ATOM 1281 C CA . GLY B 1 61 ? 19.838 21.468 23.535 1.00 13.54 70 GLY B CA 1
ATOM 1282 C C . GLY B 1 61 ? 19.891 21.222 25.036 1.00 9.89 70 GLY B C 1
ATOM 1283 O O . GLY B 1 61 ? 19.149 21.845 25.783 1.00 12.34 70 GLY B O 1
ATOM 1284 N N . LEU B 1 62 ? 20.788 20.346 25.489 1.00 10.93 71 LEU B N 1
ATOM 1285 C CA . LEU B 1 62 ? 20.917 20.104 26.925 1.00 9.84 71 LEU B CA 1
ATOM 1286 C C . LEU B 1 62 ? 21.518 21.334 27.617 1.00 11.67 71 LEU B C 1
ATOM 1287 O O . LEU B 1 62 ? 22.357 22.043 27.039 1.00 13.15 71 LEU B O 1
ATOM 1292 N N . GLN B 1 63 ? 21.093 21.586 28.848 1.00 10.28 72 GLN B N 1
ATOM 1293 C CA . GLN B 1 63 ? 21.559 22.753 29.594 1.00 9.02 72 GLN B CA 1
ATOM 1294 C C . GLN B 1 63 ? 21.969 22.371 31.006 1.00 10.33 72 GLN B C 1
ATOM 1295 O O . GLN B 1 63 ? 21.415 21.449 31.614 1.00 9.63 72 GLN B O 1
ATOM 1301 N N . ILE B 1 64 ? 22.968 23.082 31.531 1.00 13.34 73 ILE B N 1
ATOM 1302 C CA . ILE B 1 64 ? 23.392 22.882 32.908 1.00 13.14 73 ILE B CA 1
ATOM 1303 C C . ILE B 1 64 ? 22.189 23.034 33.841 1.00 13.17 73 ILE B C 1
ATOM 1304 O O . ILE B 1 64 ? 21.365 23.935 33.660 1.00 14.45 73 ILE B O 1
ATOM 1309 N N . GLY B 1 65 ? 22.069 22.116 34.795 1.00 9.85 74 GLY B N 1
ATOM 1310 C CA . GLY B 1 65 ? 20.967 22.136 35.745 1.00 11.86 74 GLY B CA 1
ATOM 1311 C C . GLY B 1 65 ? 19.765 21.278 35.377 1.00 12.77 74 GLY B C 1
ATOM 1312 O O . GLY B 1 65 ? 18.903 21.022 36.224 1.00 13.04 74 GLY B O 1
ATOM 1313 N N . ASP B 1 66 ? 19.684 20.836 34.125 1.00 10.76 75 ASP B N 1
ATOM 1314 C CA . ASP B 1 66 ? 18.584 19.971 33.704 1.00 10.42 75 ASP B CA 1
ATOM 1315 C C . ASP B 1 66 ? 18.524 18.716 34.563 1.00 11.77 75 ASP B C 1
ATOM 1316 O O . ASP B 1 66 ? 19.555 18.111 34.854 1.00 9.72 75 ASP B O 1
ATOM 1321 N N . LYS B 1 67 ? 17.320 18.317 34.965 1.00 10.41 76 LYS B N 1
ATOM 1322 C CA . LYS B 1 67 ? 17.121 17.034 35.622 1.00 9.98 76 LYS B CA 1
ATOM 1323 C C . LYS B 1 67 ? 16.787 15.955 34.597 1.00 11.45 76 LYS B C 1
ATOM 1324 O O . LYS B 1 67 ? 15.848 16.107 33.803 1.00 10.21 76 LYS B O 1
ATOM 1330 N N . ILE B 1 68 ? 17.545 14.863 34.600 1.00 9.45 77 ILE B N 1
ATOM 1331 C CA . ILE B 1 68 ? 17.309 13.794 33.631 1.00 8.26 77 ILE B CA 1
ATOM 1332 C C . ILE B 1 68 ? 16.262 12.826 34.180 1.00 9.57 77 ILE B C 1
ATOM 1333 O O . ILE B 1 68 ? 16.499 12.142 35.162 1.00 12.57 77 ILE B O 1
ATOM 1338 N N . MET B 1 69 ? 15.105 12.787 33.522 1.00 9.31 78 MET B N 1
ATOM 1339 C CA . MET B 1 69 ? 13.995 11.922 33.915 1.00 12.13 78 MET B CA 1
ATOM 1340 C C . MET B 1 69 ? 14.080 10.528 33.295 1.00 10.96 78 MET B C 1
ATOM 1341 O O . MET B 1 69 ? 13.771 9.524 33.948 1.00 13.70 78 MET B O 1
ATOM 1346 N N . GLN B 1 70 ? 14.501 10.470 32.034 1.00 11.05 79 GLN B N 1
ATOM 1347 C CA . GLN B 1 70 ? 14.571 9.204 31.290 1.00 11.65 79 GLN B CA 1
ATOM 1348 C C . GLN B 1 70 ? 15.696 9.237 30.268 1.00 13.20 79 GLN B C 1
ATOM 1349 O O . GLN B 1 70 ? 16.009 10.298 29.729 1.00 13.47 79 GLN B O 1
ATOM 1355 N N . VAL B 1 71 ? 16.268 8.066 29.983 1.00 16.12 80 VAL B N 1
ATOM 1356 C CA . VAL B 1 71 ? 17.217 7.893 28.880 1.00 14.08 80 VAL B CA 1
ATOM 1357 C C . VAL B 1 71 ? 16.730 6.754 28.000 1.00 15.78 80 VAL B C 1
ATOM 1358 O O . VAL B 1 71 ? 16.655 5.612 28.458 1.00 18.37 80 VAL B O 1
ATOM 1362 N N . ASN B 1 72 ? 16.403 7.050 26.746 1.00 16.22 81 ASN B N 1
ATOM 1363 C CA . ASN B 1 72 ? 15.830 6.046 25.856 1.00 17.07 81 ASN B CA 1
ATOM 1364 C C . ASN B 1 72 ? 14.717 5.261 26.547 1.00 28.45 81 ASN B C 1
ATOM 1365 O O . ASN B 1 72 ? 14.633 4.038 26.432 1.00 30.61 81 ASN B O 1
ATOM 1370 N N . GLY B 1 73 ? 13.874 5.989 27.274 1.00 16.00 82 GLY B N 1
ATOM 1371 C CA . GLY B 1 73 ? 12.685 5.425 27.896 1.00 19.46 82 GLY B CA 1
ATOM 1372 C C . GLY B 1 73 ? 12.929 4.723 29.220 1.00 25.66 82 GLY B C 1
ATOM 1373 O O . GLY B 1 73 ? 11.998 4.206 29.838 1.00 25.45 82 GLY B O 1
ATOM 1374 N N . TRP B 1 74 ? 14.184 4.695 29.649 1.00 23.75 83 TRP B N 1
ATOM 1375 C CA . TRP B 1 74 ? 14.568 4.038 30.891 1.00 21.30 83 TRP B CA 1
ATOM 1376 C C . TRP B 1 74 ? 14.538 5.063 32.023 1.00 20.52 83 TRP B C 1
ATOM 1377 O O . TRP B 1 74 ? 15.220 6.088 31.958 1.00 21.05 83 TRP B O 1
ATOM 1388 N N . ASP B 1 75 ? 13.743 4.796 33.059 1.00 18.01 84 ASP B N 1
ATOM 1389 C CA . ASP B 1 75 ? 13.591 5.745 34.163 1.00 20.56 84 ASP B CA 1
ATOM 1390 C C . ASP B 1 75 ? 14.912 6.064 34.858 1.00 25.27 84 ASP B C 1
ATOM 1391 O O . ASP B 1 75 ? 15.678 5.162 35.194 1.00 29.63 84 ASP B O 1
ATOM 1396 N N . MET B 1 76 ? 15.169 7.351 35.082 1.00 17.12 85 MET B N 1
ATOM 1397 C CA . MET B 1 76 ? 16.392 7.789 35.743 1.00 14.11 85 MET B CA 1
ATOM 1398 C C . MET B 1 76 ? 16.138 8.508 37.064 1.00 20.45 85 MET B C 1
ATOM 1399 O O . MET B 1 76 ? 17.062 9.066 37.652 1.00 23.48 85 MET B O 1
ATOM 1404 N N . THR B 1 77 ? 14.893 8.496 37.534 1.00 22.49 86 THR B N 1
ATOM 1405 C CA . THR B 1 77 ? 14.540 9.265 38.730 1.00 28.55 86 THR B CA 1
ATOM 1406 C C . THR B 1 77 ? 15.018 8.632 40.033 1.00 37.41 86 THR B C 1
ATOM 1407 O O . THR B 1 77 ? 15.292 9.337 41.005 1.00 45.20 86 THR B O 1
ATOM 1411 N N . MET B 1 78 ? 15.111 7.307 40.059 1.00 22.89 87 MET B N 1
ATOM 1412 C CA . MET B 1 78 ? 15.575 6.618 41.262 1.00 30.11 87 MET B CA 1
ATOM 1413 C C . MET B 1 78 ? 16.610 5.545 40.937 1.00 28.53 87 MET B C 1
ATOM 1414 O O . MET B 1 78 ? 16.375 4.355 41.139 1.00 30.60 87 MET B O 1
ATOM 1419 N N . VAL B 1 79 ? 17.756 5.982 40.430 1.00 24.79 88 VAL B N 1
ATOM 1420 C CA . VAL B 1 79 ? 18.871 5.086 40.152 1.00 23.22 88 VAL B CA 1
ATOM 1421 C C . VAL B 1 79 ? 20.095 5.580 40.911 1.00 21.42 88 VAL B C 1
ATOM 1422 O O . VAL B 1 79 ? 20.134 6.729 41.349 1.00 19.55 88 VAL B O 1
ATOM 1426 N N . THR B 1 80 ? 21.090 4.715 41.077 1.00 20.86 89 THR B N 1
ATOM 1427 C CA . THR B 1 80 ? 22.355 5.142 41.652 1.00 21.43 89 THR B CA 1
ATOM 1428 C C . THR B 1 80 ? 23.108 5.974 40.622 1.00 19.32 89 THR B C 1
ATOM 1429 O O . THR B 1 80 ? 22.803 5.939 39.421 1.00 17.18 89 THR B O 1
ATOM 1433 N N . HIS B 1 81 ? 24.102 6.711 41.097 1.00 18.61 90 HIS B N 1
ATOM 1434 C CA . HIS B 1 81 ? 24.954 7.510 40.227 1.00 15.37 90 HIS B CA 1
ATOM 1435 C C . HIS B 1 81 ? 25.579 6.640 39.128 1.00 16.90 90 HIS B C 1
ATOM 1436 O O . HIS B 1 81 ? 25.557 6.988 37.938 1.00 17.16 90 HIS B O 1
ATOM 1443 N N . ASP B 1 82 ? 26.129 5.500 39.530 1.00 19.74 91 ASP B N 1
ATOM 1444 C CA . ASP B 1 82 ? 26.807 4.617 38.592 1.00 23.06 91 ASP B CA 1
ATOM 1445 C C . ASP B 1 82 ? 25.839 3.992 37.588 1.00 20.35 91 ASP B C 1
ATOM 1446 O O . ASP B 1 82 ? 26.169 3.829 36.410 1.00 21.09 91 ASP B O 1
ATOM 1451 N N . GLN B 1 83 ? 24.644 3.645 38.054 1.00 19.35 92 GLN B N 1
ATOM 1452 C CA . GLN B 1 83 ? 23.606 3.126 37.162 1.00 18.72 92 GLN B CA 1
ATOM 1453 C C . GLN B 1 83 ? 23.292 4.140 36.072 1.00 17.01 92 GLN B C 1
ATOM 1454 O O . GLN B 1 83 ? 23.151 3.778 34.901 1.00 18.72 92 GLN B O 1
ATOM 1460 N N . ALA B 1 84 ? 23.184 5.408 36.463 1.00 15.28 93 ALA B N 1
ATOM 1461 C CA . ALA B 1 84 ? 22.915 6.489 35.514 1.00 15.11 93 ALA B CA 1
ATOM 1462 C C . ALA B 1 84 ? 24.054 6.613 34.507 1.00 11.31 93 ALA B C 1
ATOM 1463 O O . ALA B 1 84 ? 23.829 6.699 33.297 1.00 15.81 93 ALA B O 1
ATOM 1465 N N . ARG B 1 85 ? 25.283 6.626 35.016 1.00 14.44 94 ARG B N 1
ATOM 1466 C CA . ARG B 1 85 ? 26.465 6.707 34.169 1.00 16.00 94 ARG B CA 1
ATOM 1467 C C . ARG B 1 85 ? 26.479 5.582 33.134 1.00 18.46 94 ARG B C 1
ATOM 1468 O O . ARG B 1 85 ? 26.751 5.815 31.954 1.00 19.98 94 ARG B O 1
ATOM 1476 N N . LYS B 1 86 ? 26.177 4.365 33.575 1.00 17.97 95 LYS B N 1
ATOM 1477 C CA . LYS B 1 86 ? 26.180 3.212 32.676 1.00 20.50 95 LYS B CA 1
ATOM 1478 C C . LYS B 1 86 ? 25.083 3.284 31.618 1.00 19.72 95 LYS B C 1
ATOM 1479 O O . LYS B 1 86 ? 25.303 2.910 30.466 1.00 20.68 95 LYS B O 1
ATOM 1485 N N . ARG B 1 87 ? 23.904 3.760 32.002 1.00 18.59 96 ARG B N 1
ATOM 1486 C CA . ARG B 1 87 ? 22.804 3.878 31.050 1.00 17.52 96 ARG B CA 1
ATOM 1487 C C . ARG B 1 87 ? 23.132 4.882 29.949 1.00 17.54 96 ARG B C 1
ATOM 1488 O O . ARG B 1 87 ? 22.774 4.687 28.784 1.00 18.12 96 ARG B O 1
ATOM 1496 N N . LEU B 1 88 ? 23.805 5.963 30.323 1.00 16.29 97 LEU B N 1
ATOM 1497 C CA . LEU B 1 88 ? 24.158 7.002 29.361 1.00 13.65 97 LEU B CA 1
ATOM 1498 C C . LEU B 1 88 ? 25.295 6.612 28.422 1.00 15.25 97 LEU B C 1
ATOM 1499 O O . LEU B 1 88 ? 25.454 7.227 27.369 1.00 17.32 97 LEU B O 1
ATOM 1504 N N . THR B 1 89 ? 26.083 5.608 28.811 1.00 16.17 98 THR B N 1
ATOM 1505 C CA . THR B 1 89 ? 27.306 5.273 28.088 1.00 18.19 98 THR B CA 1
ATOM 1506 C C . THR B 1 89 ? 27.341 3.858 27.511 1.00 19.23 98 THR B C 1
ATOM 1507 O O . THR B 1 89 ? 28.412 3.267 27.357 1.00 22.51 98 THR B O 1
ATOM 1511 N N . LYS B 1 90 ? 26.173 3.319 27.183 1.00 19.16 99 LYS B N 1
ATOM 1512 C CA . LYS B 1 90 ? 26.112 2.052 26.465 1.00 22.08 99 LYS B CA 1
ATOM 1513 C C . LYS B 1 90 ? 26.819 2.184 25.118 1.00 21.56 99 LYS B C 1
ATOM 1514 O O . LYS B 1 90 ? 26.401 2.955 24.256 1.00 20.76 99 LYS B O 1
ATOM 1520 N N . ARG B 1 91 ? 27.898 1.429 24.957 1.00 23.85 100 ARG B N 1
ATOM 1521 C CA . ARG B 1 91 ? 28.728 1.473 23.758 1.00 24.72 100 ARG B CA 1
ATOM 1522 C C . ARG B 1 91 ? 27.927 1.215 22.485 1.00 22.99 100 ARG B C 1
ATOM 1523 O O . ARG B 1 91 ? 28.299 1.668 21.398 1.00 25.24 100 ARG B O 1
ATOM 1531 N N . SER B 1 92 ? 26.831 0.479 22.619 1.00 20.37 101 SER B N 1
ATOM 1532 C CA . SER B 1 92 ? 26.042 0.067 21.460 1.00 16.91 101 SER B CA 1
ATOM 1533 C C . SER B 1 92 ? 25.080 1.147 20.994 1.00 14.46 101 SER B C 1
ATOM 1534 O O . SER B 1 92 ? 24.510 1.040 19.915 1.00 14.13 101 SER B O 1
ATOM 1537 N N . GLU B 1 93 ? 24.893 2.183 21.812 1.00 15.17 102 GLU B N 1
ATOM 1538 C CA . GLU B 1 93 ? 23.939 3.250 21.500 1.00 14.67 102 GLU B CA 1
ATOM 1539 C C . GLU B 1 93 ? 24.636 4.529 21.031 1.00 13.26 102 GLU B C 1
ATOM 1540 O O . GLU B 1 93 ? 25.351 5.178 21.796 1.00 16.27 102 GLU B O 1
ATOM 1546 N N . GLU B 1 94 ? 24.431 4.873 19.766 1.00 12.27 103 GLU B N 1
ATOM 1547 C CA . GLU B 1 94 ? 24.951 6.121 19.210 1.00 12.30 103 GLU B CA 1
ATOM 1548 C C . GLU B 1 94 ? 23.998 7.279 19.439 1.00 8.92 103 GLU B C 1
ATOM 1549 O O . GLU B 1 94 ? 24.438 8.421 19.545 1.00 11.84 103 GLU B O 1
ATOM 1555 N N . VAL B 1 95 ? 22.707 6.987 19.509 1.00 10.27 104 VAL B N 1
ATOM 1556 C CA . VAL B 1 95 ? 21.691 8.018 19.724 1.00 10.64 104 VAL B CA 1
ATOM 1557 C C . VAL B 1 95 ? 20.977 7.787 21.052 1.00 12.25 104 VAL B C 1
ATOM 1558 O O . VAL B 1 95 ? 20.450 6.706 21.290 1.00 15.48 104 VAL B O 1
ATOM 1562 N N . VAL B 1 96 ? 20.980 8.796 21.918 1.00 11.76 105 VAL B N 1
ATOM 1563 C CA . VAL B 1 96 ? 20.215 8.719 23.157 1.00 12.24 105 VAL B CA 1
ATOM 1564 C C . VAL B 1 96 ? 19.258 9.890 23.291 1.00 11.85 105 VAL B C 1
ATOM 1565 O O . VAL B 1 96 ? 19.630 11.053 23.126 1.00 15.54 105 VAL B O 1
ATOM 1569 N N . ARG B 1 97 ? 18.008 9.571 23.590 1.00 11.37 106 ARG B N 1
ATOM 1570 C CA . ARG B 1 97 ? 16.991 10.577 23.798 1.00 10.91 106 ARG B CA 1
ATOM 1571 C C . ARG B 1 97 ? 16.810 10.768 25.291 1.00 11.12 106 ARG B C 1
ATOM 1572 O O . ARG B 1 97 ? 16.594 9.805 26.028 1.00 15.50 106 ARG B O 1
ATOM 1580 N N . LEU B 1 98 ? 16.915 12.015 25.734 1.00 9.33 107 LEU B N 1
ATOM 1581 C CA . LEU B 1 98 ? 16.748 12.331 27.141 1.00 8.50 107 LEU B CA 1
ATOM 1582 C C . LEU B 1 98 ? 15.491 13.121 27.333 1.00 8.48 107 LEU B C 1
ATOM 1583 O O . LEU B 1 98 ? 15.235 14.098 26.620 1.00 11.88 107 LEU B O 1
ATOM 1588 N N . LEU B 1 99 ? 14.703 12.680 28.304 1.00 9.56 108 LEU B N 1
ATOM 1589 C CA . LEU B 1 99 ? 13.571 13.436 28.791 1.00 9.19 108 LEU B CA 1
ATOM 1590 C C . LEU B 1 99 ? 14.086 14.156 30.017 1.00 9.24 108 LEU B C 1
ATOM 1591 O O . LEU B 1 99 ? 14.568 13.520 30.950 1.00 10.49 108 LEU B O 1
ATOM 1596 N N . VAL B 1 100 ? 14.021 15.483 30.001 1.00 8.89 109 VAL B N 1
ATOM 1597 C CA . VAL B 1 100 ? 14.525 16.276 31.120 1.00 10.11 109 VAL B CA 1
ATOM 1598 C C . VAL B 1 100 ? 13.480 17.290 31.580 1.00 8.84 109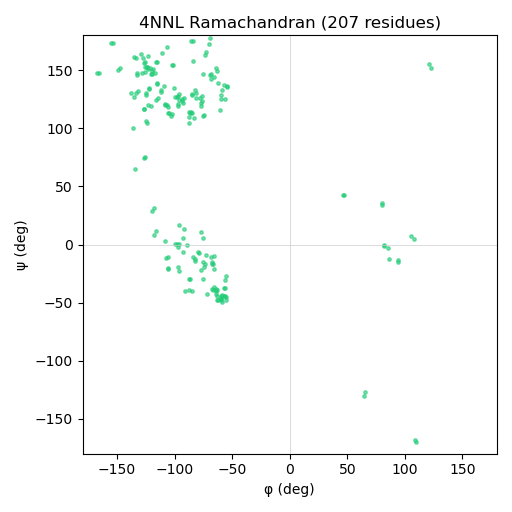 VAL B C 1
ATOM 1599 O O . VAL B 1 100 ? 12.515 17.587 30.865 1.00 11.07 109 VAL B O 1
ATOM 1603 N N . THR B 1 101 ? 13.681 17.830 32.775 1.00 11.05 110 THR B N 1
ATOM 1604 C CA . THR B 1 101 ? 12.932 19.002 33.198 1.00 12.47 110 THR B CA 1
ATOM 1605 C C . THR B 1 101 ? 13.914 20.138 33.473 1.00 12.47 110 THR B C 1
ATOM 1606 O O . THR B 1 101 ? 15.059 19.916 33.877 1.00 12.67 110 THR B O 1
ATOM 1610 N N . ARG B 1 102 ? 13.452 21.358 33.243 1.00 15.27 111 ARG B N 1
ATOM 1611 C CA . ARG B 1 102 ? 14.311 22.531 33.291 1.00 14.78 111 ARG B CA 1
ATOM 1612 C C . ARG B 1 102 ? 13.566 23.648 34.010 1.00 15.75 111 ARG B C 1
ATOM 1613 O O . ARG B 1 102 ? 12.415 23.925 33.695 1.00 16.95 111 ARG B O 1
ATOM 1621 N N . GLN B 1 103 ? 14.211 24.279 34.985 1.00 19.52 112 GLN B N 1
ATOM 1622 C CA . GLN B 1 103 ? 13.580 25.385 35.704 1.00 25.01 112 GLN B CA 1
ATOM 1623 C C . GLN B 1 103 ? 13.390 26.597 34.801 1.00 31.65 112 GLN B C 1
ATOM 1624 O O . GLN B 1 103 ? 14.363 27.175 34.316 1.00 36.70 112 GLN B O 1
ATOM 1630 N N . ASN C 2 2 ? 10.808 37.580 -6.551 1.00 75.16 2 ASN C N 1
ATOM 1631 C CA . ASN C 2 2 ? 11.169 36.954 -7.816 1.00 56.75 2 ASN C CA 1
ATOM 1632 C C . ASN C 2 2 ? 10.716 35.494 -7.893 1.00 48.67 2 ASN C C 1
ATOM 1633 O O . ASN C 2 2 ? 11.169 34.652 -7.112 1.00 39.73 2 ASN C O 1
ATOM 1638 N N . SER C 2 3 ? 9.822 35.202 -8.836 1.00 42.13 3 SER C N 1
ATOM 1639 C CA . SER C 2 3 ? 9.334 33.842 -9.052 1.00 45.39 3 SER C CA 1
ATOM 1640 C C . SER C 2 3 ? 10.491 32.892 -9.320 1.00 36.34 3 SER C C 1
ATOM 1641 O O . SER C 2 3 ? 10.43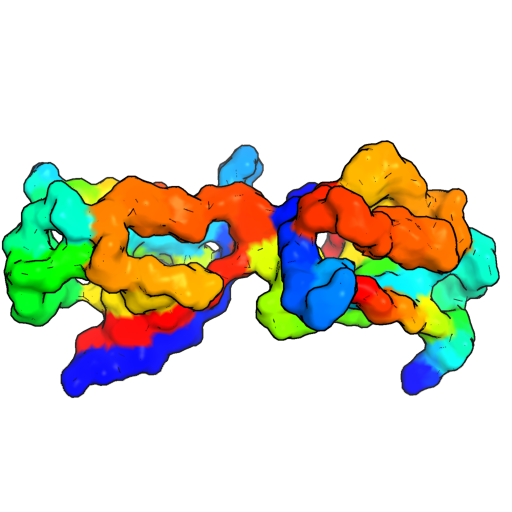3 31.704 -8.985 1.00 49.83 3 SER C O 1
ATOM 1644 N N . ARG C 2 4 ? 11.544 33.430 -9.925 1.00 31.84 4 ARG C N 1
ATOM 1645 C CA . ARG C 2 4 ? 12.694 32.632 -10.318 1.00 47.27 4 ARG C CA 1
ATOM 1646 C C . ARG C 2 4 ? 13.781 32.604 -9.241 1.00 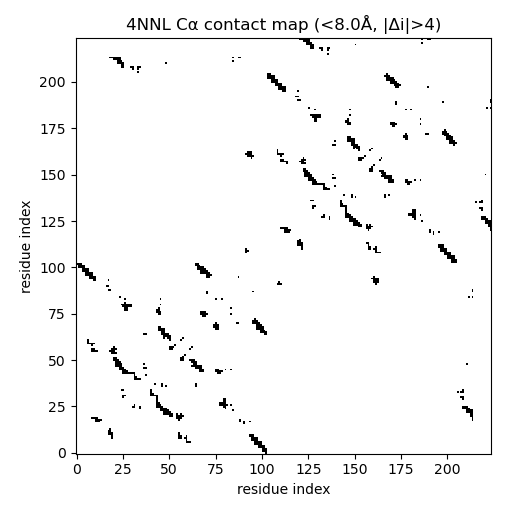29.38 4 ARG C C 1
ATOM 1647 O O . ARG C 2 4 ? 14.860 32.050 -9.453 1.00 37.47 4 ARG C O 1
ATOM 1655 N N . PHE C 2 5 ? 13.489 33.200 -8.088 1.00 29.75 5 PHE C N 1
ATOM 1656 C CA . PHE C 2 5 ? 14.386 33.130 -6.932 1.00 27.11 5 PHE C CA 1
ATOM 1657 C C . PHE C 2 5 ? 13.620 32.604 -5.722 1.00 17.74 5 PHE C C 1
ATOM 1658 O O . PHE C 2 5 ? 13.262 33.364 -4.818 1.00 22.36 5 PHE C O 1
ATOM 1666 N N . PRO C 2 6 ? 13.357 31.292 -5.706 1.00 17.87 6 PRO C N 1
ATOM 1667 C CA . PRO C 2 6 ? 12.592 30.735 -4.595 1.00 21.36 6 PRO C CA 1
ATOM 1668 C C . PRO C 2 6 ? 13.398 30.802 -3.316 1.00 14.53 6 PRO C C 1
ATOM 1669 O O . PRO C 2 6 ? 14.616 30.630 -3.320 1.00 15.61 6 PRO C O 1
ATOM 1673 N N . THR C 2 7 ? 12.708 31.080 -2.220 1.00 12.86 7 THR C N 1
ATOM 1674 C CA . THR C 2 7 ? 13.344 31.096 -0.917 1.00 13.65 7 THR C CA 1
ATOM 1675 C C . THR C 2 7 ? 12.568 30.188 0.015 1.00 12.11 7 THR C C 1
ATOM 1676 O O . THR C 2 7 ? 11.379 29.917 -0.207 1.00 16.18 7 THR C O 1
ATOM 1680 N N . SER C 2 8 ? 13.244 29.698 1.042 1.00 11.60 8 SER C N 1
ATOM 1681 C CA . SER C 2 8 ? 12.630 28.826 2.033 1.00 12.18 8 SER C CA 1
ATOM 1682 C C . SER C 2 8 ? 12.766 29.417 3.418 1.00 10.21 8 SER C C 1
ATOM 1683 O O . SER C 2 8 ? 13.854 29.852 3.819 1.00 10.97 8 SER C O 1
ATOM 1686 N N . ILE C 2 9 ? 11.670 29.388 4.168 1.00 8.76 9 ILE C N 1
ATOM 1687 C CA . ILE C 2 9 ? 11.638 29.844 5.554 1.00 9.72 9 ILE C CA 1
ATOM 1688 C C . ILE C 2 9 ? 12.080 28.710 6.459 1.00 12.64 9 ILE C C 1
ATOM 1689 O O . ILE C 2 9 ? 11.584 27.588 6.345 1.00 16.16 9 ILE C O 1
ATOM 1694 N N . ILE C 2 10 ? 13.027 28.986 7.354 1.00 11.37 10 ILE C N 1
ATOM 1695 C CA . ILE C 2 10 ? 13.480 27.963 8.294 1.00 14.03 10 ILE C CA 1
ATOM 1696 C C . ILE C 2 10 ? 13.586 28.497 9.707 1.00 10.62 10 ILE C C 1
ATOM 1697 O O . ILE C 2 10 ? 13.579 29.710 9.949 1.00 11.36 10 ILE C O 1
ATOM 1703 N N . ALA D 2 1 ? 35.893 22.874 44.262 1.00 61.03 1 ALA D N 1
ATOM 1704 C CA . ALA D 2 1 ? 34.669 22.112 44.034 1.00 60.41 1 ALA D CA 1
ATOM 1705 C C . ALA D 2 1 ? 34.329 21.209 45.220 1.00 49.87 1 ALA D C 1
ATOM 1706 O O . ALA D 2 1 ? 35.182 20.926 46.063 1.00 77.75 1 ALA D O 1
ATOM 1708 N N . ASN D 2 2 ? 33.079 20.753 45.270 1.00 56.66 2 ASN D N 1
ATOM 1709 C CA . ASN D 2 2 ? 32.587 19.960 46.393 1.00 37.98 2 ASN D CA 1
ATOM 1710 C C . ASN D 2 2 ? 32.842 18.461 46.237 1.00 39.48 2 ASN D C 1
ATOM 1711 O O . ASN D 2 2 ? 32.208 17.791 45.412 1.00 34.32 2 ASN D O 1
ATOM 1716 N N . SER D 2 3 ? 33.760 17.940 47.046 1.00 30.09 3 SER D N 1
ATOM 1717 C CA . SER D 2 3 ? 34.104 16.522 47.017 1.00 41.64 3 SER D CA 1
ATOM 1718 C C . SER D 2 3 ? 32.930 15.664 47.470 1.00 29.23 3 SER D C 1
ATOM 1719 O O . SER D 2 3 ? 32.952 14.439 47.342 1.00 40.78 3 SER D O 1
ATOM 1722 N N . ARG D 2 4 ? 31.901 16.318 48.001 1.00 32.86 4 ARG D N 1
ATOM 1723 C CA . ARG D 2 4 ? 30.720 15.623 48.484 1.00 28.91 4 ARG D CA 1
ATOM 1724 C C . ARG D 2 4 ? 29.612 15.629 47.429 1.00 26.00 4 ARG D C 1
ATOM 1725 O O . ARG D 2 4 ? 28.539 15.060 47.633 1.00 28.63 4 ARG D O 1
ATOM 1733 N N . PHE D 2 5 ? 29.888 16.280 46.299 1.00 26.08 5 PHE D N 1
ATOM 1734 C CA . PHE D 2 5 ? 29.003 16.228 45.138 1.00 15.44 5 PHE D CA 1
ATOM 1735 C C . PHE D 2 5 ? 29.843 15.797 43.938 1.00 15.62 5 PHE D C 1
ATOM 1736 O O . PHE D 2 5 ? 30.187 16.608 43.080 1.00 22.09 5 PHE D O 1
ATOM 1744 N N . PRO D 2 6 ? 30.191 14.509 43.893 1.00 18.37 6 PRO D N 1
ATOM 1745 C CA . PRO D 2 6 ? 31.004 14.001 42.789 1.00 18.26 6 PRO D CA 1
ATOM 1746 C C . PRO D 2 6 ? 30.238 14.080 41.480 1.00 16.69 6 PRO D C 1
ATOM 1747 O O . PRO D 2 6 ? 29.019 13.898 41.448 1.00 16.36 6 PRO D O 1
ATOM 1751 N N . THR D 2 7 ? 30.951 14.367 40.402 1.00 13.37 7 THR D N 1
ATOM 1752 C CA . THR D 2 7 ? 30.326 14.353 39.086 1.00 12.75 7 THR D CA 1
ATOM 1753 C C . THR D 2 7 ? 31.101 13.434 38.157 1.00 16.89 7 THR D C 1
ATOM 1754 O O . THR D 2 7 ? 32.285 13.156 38.387 1.00 15.97 7 THR D O 1
ATOM 1758 N N . SER D 2 8 ? 30.423 12.948 37.123 1.00 12.62 8 SER D N 1
ATOM 1759 C CA . SER D 2 8 ? 31.019 12.061 36.130 1.00 13.66 8 SER D CA 1
ATOM 1760 C C . SER D 2 8 ? 30.900 12.651 34.741 1.00 10.60 8 SER D C 1
ATOM 1761 O O . SER D 2 8 ? 29.820 13.099 34.342 1.00 11.09 8 SER D O 1
ATOM 1764 N N . ILE D 2 9 ? 31.996 12.607 33.988 1.00 9.26 9 ILE D N 1
ATOM 1765 C CA . ILE D 2 9 ? 32.020 13.031 32.593 1.00 10.06 9 ILE D CA 1
ATOM 1766 C C . ILE D 2 9 ? 31.572 11.882 31.705 1.00 10.57 9 ILE D C 1
ATOM 1767 O O . ILE D 2 9 ? 32.078 10.762 31.821 1.00 14.25 9 ILE D O 1
ATOM 1772 N N . ILE D 2 10 ? 30.607 12.151 30.830 1.00 11.35 10 ILE D N 1
ATOM 1773 C CA . ILE D 2 10 ? 30.125 11.127 29.901 1.00 12.86 10 ILE D CA 1
ATOM 1774 C C . ILE D 2 10 ? 30.076 11.634 28.469 1.00 10.71 10 ILE D C 1
ATOM 1775 O O . ILE D 2 10 ? 30.097 12.842 28.201 1.00 10.00 10 ILE D O 1
#

GO terms:
  GO:2000009 negative regulation of protein localization to cell surface (P, IDA)
  GO:0005515 protein binding (F, IPI)
  GO:0005829 cytosol (C, TAS)
  GO:0032489 regulation of Cdc42 protein signal transduction (P, IDA)
  GO:0001650 fibrillar center (C, IDA)
  GO:0007266 Rho protein signal transduction (P, IDA)
  GO:0070062 extracellular exosome (C, HDA)

Organism: Homo sapiens (NCBI:txid9606)

B-factor: mean 21.72, std 12.78, range [1.83, 93.22]

Sequence (224 aa):
TAVVQRVEIHKLRRQGENLILGFSIGGGIDQDPSQNPFSEDKTDKGIYVTRVSEGGPAEIAGLQIGDKIMQVNGWDMTMMVTHDQARKRLTKRRSEEVVRLLVTRQAVVQRVEIHKLRQGENLILGFSIGGGIDQDPSQNPFSEDKTDKGIYVTRVSEGGPAEIAGLQIGDKIMQVNGWDMTMVTHDQARKRLTKRSEEVVRLLVTRQNSRFPTSIIANSRFPTSII

Nearest PDB structures (foldseek):
  4nnm-assembly1_A  TM=1.006E+00  e=6.254E-21  Homo sapiens
  2vz5-assembly1_A  TM=1.002E+00  e=2.912E-20  Homo sapiens
  3dj3-assembly1_A  TM=9.791E-01  e=9.276E-19  Mus musculus
  2kg2-assembly1_A  TM=9.004E-01  e=1.778E-16  Homo sapiens
  2l4s-assembly1_A  TM=8.785E-01  e=2.461E-15  Homo sapiens